Protein AF-0000000085256985 (afdb_homodimer)

Organism: Cherax quadricarinatus (NCBI:txid27406)

Secondary structure (DSSP, 8-state):
------------------PPEEE-EETTT-GGGSSS--TT-HHHHHHHEEE-PPPTT-S--EEEEEEEE-TTS-EEEEEEEESSPPSS-SEEEEE-SS-EEEEEEE-STTGGG-TT--------------------/--------------------EEE-EETTT-GGGSSS--TT-HHHHHHHEEE-PPPTT-S--EEEEEEEE-TTS-EEEEEEEESSPPSS-SEEEEE-SS-EEEEEEE-STTGGG-TT--------------------

InterPro domains:
  IPR031424 UPAR/Ly6 domain-containing protein Quiver-like [PF17064] (20-112)
  IPR045860 Snake toxin-like superfamily [SSF57302] (17-114)
  IPR050975 Sleep homeostasis regulator [PTHR33562] (6-127)

Solvent-accessible surface area (backbone atoms only — not comparable to full-atom values): 16379 Å² total; per-residue (Å²): 132,84,77,77,76,76,77,74,73,73,73,72,72,70,67,75,78,74,53,56,34,19,39,46,48,36,22,85,80,26,53,62,50,22,89,86,44,53,67,82,8,58,59,51,42,70,65,25,53,38,69,41,77,71,53,93,89,42,92,56,66,33,19,24,29,35,41,34,41,41,77,87,66,52,71,41,26,37,28,26,70,36,65,76,79,66,80,98,43,54,51,48,76,49,77,58,97,67,34,38,30,42,38,37,54,43,82,51,70,45,52,46,35,56,84,68,79,58,73,75,73,68,75,78,73,74,75,74,69,76,80,70,73,72,85,115,135,85,78,75,75,75,78,74,72,75,74,73,70,71,66,74,76,74,54,57,34,18,38,47,46,37,23,86,81,27,54,62,50,22,87,85,44,52,69,83,8,59,58,51,42,69,66,24,53,38,66,42,78,72,52,93,91,44,92,55,69,33,19,25,28,35,42,35,41,41,76,90,66,53,71,40,25,36,28,27,69,36,65,76,79,66,78,99,43,53,53,50,75,50,76,56,97,64,35,39,32,42,37,36,54,43,82,52,70,46,51,48,36,57,84,69,79,59,73,74,73,69,75,76,72,71,73,74,70,76,78,72,73,72,84,116

Sequence (272 aa):
MKLFATCFTLLALSGIAYGIQCFVCNSKIDSACADEFQDDSPALIEAFLQECELPNNETQAFCRKAKMHLPDGEVRVMRDCGFKRREIYDCYQKRSEDYFVDVCQCDADRCNGSPSLTFSLAPVLALSLPLFARFLMKLFATCFTLLALSGIAYGIQCFVCNSKIDSACADEFQDDSPALIEAFLQECELPNNETQAFCRKAKMHLPDGEVRVMRDCGFKRREIYDCYQKRSEDYFVDVCQCDADRCNGSPSLTFSLAPVLALSLPLFARFL

Structure (mmCIF, N/CA/C/O backbone):
data_AF-0000000085256985-model_v1
#
loop_
_entity.id
_entity.type
_entity.pdbx_description
1 polymer 'Protein sleepless'
#
loop_
_atom_site.group_PDB
_atom_site.id
_atom_site.type_symbol
_atom_site.label_atom_id
_atom_site.label_alt_id
_atom_site.label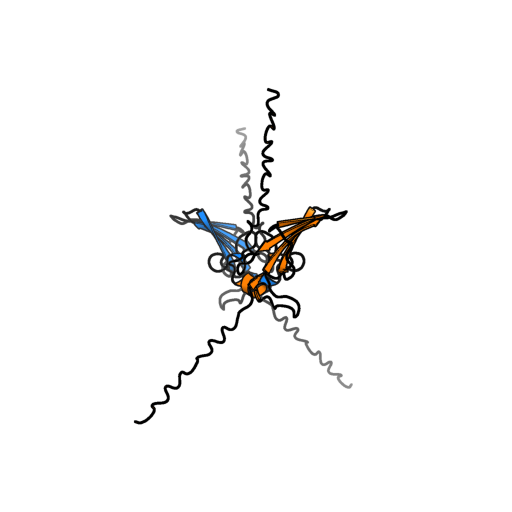_comp_id
_atom_site.label_asym_id
_atom_site.label_entity_id
_atom_site.label_seq_id
_atom_site.pdbx_PDB_ins_code
_atom_site.Cartn_x
_atom_site.Cartn_y
_atom_site.Cartn_z
_atom_site.occupancy
_atom_site.B_iso_or_equiv
_atom_site.auth_seq_id
_atom_site.auth_comp_id
_atom_site.auth_asym_id
_atom_site.auth_atom_id
_atom_site.pdbx_PDB_model_num
ATOM 1 N N . MET A 1 1 ? 60.125 -34 -16.484 1 39.72 1 MET A N 1
ATOM 2 C CA . MET A 1 1 ? 58.781 -33.656 -16.875 1 39.72 1 MET A CA 1
ATOM 3 C C . MET A 1 1 ? 57.906 -33.344 -15.656 1 39.72 1 MET A C 1
ATOM 5 O O . MET A 1 1 ? 57.594 -34.219 -14.875 1 39.72 1 MET A O 1
ATOM 9 N N . LYS A 1 2 ? 58.219 -32.125 -14.938 1 52.22 2 LYS A N 1
ATOM 10 C CA . LYS A 1 2 ? 57.469 -31.562 -13.805 1 52.22 2 LYS A CA 1
ATOM 11 C C . LYS A 1 2 ? 56 -31.453 -14.125 1 52.22 2 LYS A C 1
ATOM 13 O O . LYS A 1 2 ? 55.625 -30.828 -15.125 1 52.22 2 LYS A O 1
ATOM 18 N N . LEU A 1 3 ? 55.188 -32.469 -13.82 1 47.78 3 LEU A N 1
ATOM 19 C CA . LEU A 1 3 ? 53.75 -32.5 -13.844 1 47.78 3 LEU A CA 1
ATOM 20 C C . LEU A 1 3 ? 53.156 -31.266 -13.148 1 47.78 3 LEU A C 1
ATOM 22 O O . LEU A 1 3 ? 53.406 -31.062 -11.961 1 47.78 3 LEU A O 1
ATOM 26 N N . PHE A 1 4 ? 53.156 -30.156 -13.859 1 51.5 4 PHE A N 1
ATOM 27 C CA . PHE A 1 4 ? 52.344 -29.031 -13.422 1 51.5 4 PHE A CA 1
ATOM 28 C C . PHE A 1 4 ? 50.906 -29.469 -13.148 1 51.5 4 PHE A C 1
ATOM 30 O O . PHE A 1 4 ? 50.188 -29.859 -14.07 1 51.5 4 PHE A O 1
ATOM 37 N N . ALA A 1 5 ? 50.594 -30.062 -11.977 1 50.19 5 ALA A N 1
ATOM 38 C CA . ALA A 1 5 ? 49.25 -30.297 -11.484 1 50.19 5 ALA A CA 1
ATOM 39 C C . ALA A 1 5 ? 48.375 -29.062 -11.625 1 50.19 5 ALA A C 1
ATOM 41 O O . ALA A 1 5 ? 48.656 -28.016 -11.016 1 50.19 5 ALA A O 1
ATOM 42 N N . THR A 1 6 ? 47.844 -28.719 -12.812 1 50.84 6 THR A N 1
ATOM 43 C CA . THR A 1 6 ? 46.781 -27.734 -12.977 1 50.84 6 THR A CA 1
ATOM 44 C C . THR A 1 6 ? 45.688 -27.922 -11.914 1 50.84 6 THR A C 1
ATOM 46 O O . THR A 1 6 ? 45.031 -28.969 -11.852 1 50.84 6 THR A O 1
ATOM 49 N N . CYS A 1 7 ? 45.812 -27.359 -10.695 1 48.53 7 CYS A N 1
ATOM 50 C CA . CYS A 1 7 ? 44.719 -27.219 -9.727 1 48.53 7 CYS A CA 1
ATOM 51 C C . CYS A 1 7 ? 43.469 -26.641 -10.383 1 48.53 7 CYS A C 1
ATOM 53 O O . CYS A 1 7 ? 43.438 -25.453 -10.695 1 48.53 7 CYS A O 1
ATOM 55 N N . PHE A 1 8 ? 42.875 -27.422 -11.312 1 45.47 8 PHE A N 1
ATOM 56 C CA . PHE A 1 8 ? 41.531 -26.984 -11.688 1 45.47 8 PHE A CA 1
ATOM 57 C C . PHE A 1 8 ? 40.688 -26.766 -10.453 1 45.47 8 PHE A C 1
ATOM 59 O O . PHE A 1 8 ? 40.281 -27.719 -9.789 1 45.47 8 PHE A O 1
ATOM 66 N N . THR A 1 9 ? 40.969 -25.719 -9.664 1 47.84 9 THR A N 1
ATOM 67 C CA . THR A 1 9 ? 40 -25.312 -8.656 1 47.84 9 THR A CA 1
ATOM 68 C C . THR A 1 9 ? 38.594 -25.297 -9.25 1 47.84 9 THR A C 1
ATOM 70 O O . THR A 1 9 ? 38.312 -24.531 -10.18 1 47.84 9 THR A O 1
ATOM 73 N N . LEU A 1 10 ? 37.906 -26.406 -9.352 1 46.78 10 LEU A N 1
ATOM 74 C CA . LEU A 1 10 ? 36.469 -26.438 -9.57 1 46.78 10 LEU A CA 1
ATOM 75 C C . LEU A 1 10 ? 35.75 -25.406 -8.695 1 46.78 10 LEU A C 1
ATOM 77 O O . LEU A 1 10 ? 35.719 -25.547 -7.473 1 46.78 10 LEU A O 1
ATOM 81 N N . LEU A 1 11 ? 35.906 -24.094 -9.031 1 47.22 11 LEU A N 1
ATOM 82 C CA . LEU A 1 11 ? 34.938 -23.172 -8.438 1 47.22 11 LEU A CA 1
ATOM 83 C C . LEU A 1 11 ? 33.531 -23.734 -8.492 1 47.22 11 LEU A C 1
ATOM 85 O O . LEU A 1 11 ? 32.938 -23.812 -9.562 1 47.22 11 LEU A O 1
ATOM 89 N N . ALA A 1 12 ? 33.25 -24.75 -7.672 1 47.66 12 ALA A N 1
ATOM 90 C CA . ALA A 1 12 ? 31.844 -25.062 -7.43 1 47.66 12 ALA A CA 1
ATOM 91 C C . ALA A 1 12 ? 31 -23.797 -7.289 1 47.66 12 ALA A C 1
ATOM 93 O O . ALA A 1 12 ? 31.109 -23.078 -6.289 1 47.66 12 ALA A O 1
ATOM 94 N N . LEU A 1 13 ? 30.797 -23.031 -8.375 1 47.44 13 LEU A N 1
ATOM 95 C CA . LEU A 1 13 ? 29.703 -22.078 -8.32 1 47.44 13 LEU A CA 1
ATOM 96 C C . LEU A 1 13 ? 28.484 -22.672 -7.621 1 47.44 13 LEU A C 1
ATOM 98 O O . LEU A 1 13 ? 27.766 -23.484 -8.203 1 47.44 13 LEU A O 1
ATOM 102 N N . SER A 1 14 ? 28.641 -23.094 -6.383 1 48 14 SER A N 1
ATOM 103 C CA . SER A 1 14 ? 27.391 -23.375 -5.68 1 48 14 SER A CA 1
ATOM 104 C C . SER A 1 14 ? 26.328 -22.344 -6.043 1 48 14 SER A C 1
ATOM 106 O O . SER A 1 14 ? 26.422 -21.172 -5.684 1 48 14 SER A O 1
ATOM 108 N N . GLY A 1 15 ? 25.922 -22.281 -7.281 1 46.88 15 GLY A N 1
ATOM 109 C CA . GLY A 1 15 ? 24.719 -21.5 -7.543 1 46.88 15 GLY A CA 1
ATOM 110 C C . GLY A 1 15 ? 23.703 -21.594 -6.414 1 46.88 15 GLY A C 1
ATOM 111 O O . GLY A 1 15 ? 23.125 -22.641 -6.168 1 46.88 15 GLY A O 1
ATOM 112 N N . ILE A 1 16 ? 23.922 -21.016 -5.34 1 49.34 16 ILE A N 1
ATOM 113 C CA . ILE A 1 16 ? 22.844 -20.875 -4.371 1 49.34 16 ILE A CA 1
ATOM 114 C C . ILE A 1 16 ? 21.5 -20.75 -5.105 1 49.34 16 ILE A C 1
ATOM 116 O O . ILE A 1 16 ? 21.297 -19.797 -5.855 1 49.34 16 ILE A O 1
ATOM 120 N N . ALA A 1 17 ? 20.969 -21.766 -5.672 1 57.22 17 ALA A N 1
ATOM 121 C CA . ALA A 1 17 ? 19.625 -21.812 -6.258 1 57.22 17 ALA A CA 1
ATOM 122 C C . ALA A 1 17 ? 18.641 -20.984 -5.441 1 57.22 17 ALA A C 1
ATOM 124 O O . 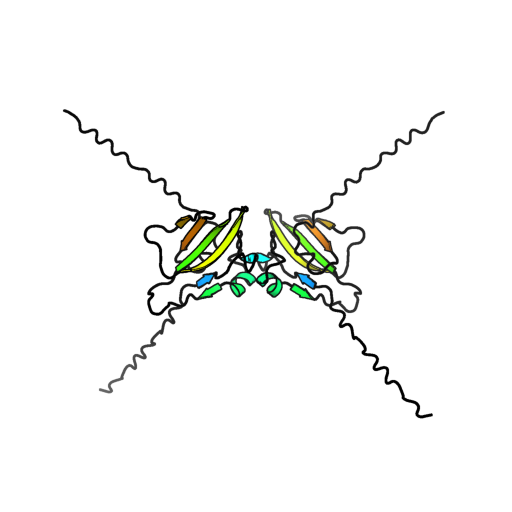ALA A 1 17 ? 18.359 -21.297 -4.285 1 57.22 17 ALA A O 1
ATOM 125 N N . TYR A 1 18 ? 18.594 -19.703 -5.617 1 70.62 18 TYR A N 1
ATOM 126 C CA . TYR A 1 18 ? 17.594 -18.891 -4.934 1 70.62 18 TYR A CA 1
ATOM 127 C C . TYR A 1 18 ? 16.188 -19.234 -5.402 1 70.62 18 TYR A C 1
ATOM 129 O O . TYR A 1 18 ? 15.945 -19.406 -6.602 1 70.62 18 TYR A O 1
ATOM 137 N N . GLY A 1 19 ? 15.305 -19.781 -4.48 1 86.5 19 GLY A N 1
ATOM 138 C CA . GLY A 1 19 ? 13.914 -20.094 -4.77 1 86.5 19 GLY A CA 1
ATOM 139 C C . GLY A 1 19 ? 13.156 -18.906 -5.336 1 86.5 19 GLY A C 1
ATOM 140 O O . GLY A 1 19 ? 13.602 -17.75 -5.211 1 86.5 19 GLY A O 1
ATOM 141 N N . ILE A 1 20 ? 12.18 -19.156 -6.066 1 94.69 20 ILE A N 1
ATOM 142 C CA . ILE A 1 20 ? 11.32 -18.109 -6.609 1 94.69 20 ILE A CA 1
ATOM 143 C C . ILE A 1 20 ? 10.859 -17.188 -5.48 1 94.69 20 ILE A C 1
ATOM 145 O O . ILE A 1 20 ? 10.68 -17.625 -4.344 1 94.69 20 ILE A O 1
ATOM 149 N N . GLN A 1 21 ? 10.711 -15.914 -5.746 1 97.38 21 GLN A N 1
ATOM 150 C CA . GLN A 1 21 ? 10.195 -14.953 -4.777 1 97.38 21 GLN A CA 1
ATOM 151 C C . GLN A 1 21 ? 8.75 -14.586 -5.086 1 97.38 21 GLN A C 1
ATOM 153 O O . GLN A 1 21 ? 8.422 -14.227 -6.219 1 97.38 21 GLN A O 1
ATOM 158 N N . CYS A 1 22 ? 7.961 -14.695 -4.062 1 97.94 22 CYS A N 1
ATOM 159 C CA . CYS A 1 22 ? 6.555 -14.336 -4.184 1 97.94 22 CYS A CA 1
ATOM 160 C C . CYS A 1 22 ? 6.141 -13.367 -3.08 1 97.94 22 CYS A C 1
ATOM 162 O O . CYS A 1 22 ? 6.734 -13.367 -2 1 97.94 22 CYS A O 1
ATOM 164 N N . PHE A 1 23 ? 5.137 -12.492 -3.42 1 98.56 23 PHE A N 1
ATOM 165 C CA . PHE A 1 23 ? 4.484 -11.781 -2.328 1 98.56 23 PHE A CA 1
ATOM 166 C C . PHE A 1 23 ? 3.641 -12.734 -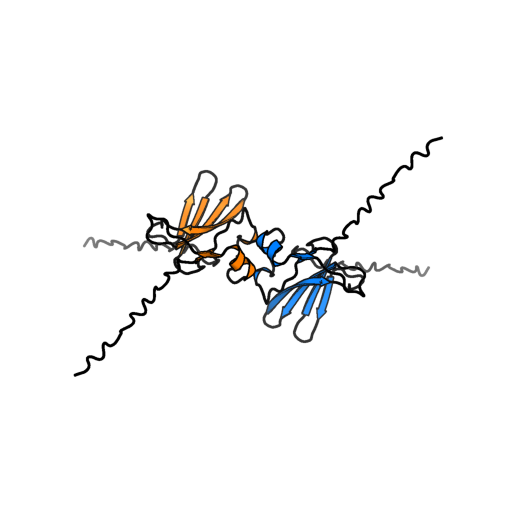1.488 1 98.56 23 PHE A C 1
ATOM 168 O O . PHE A 1 23 ? 2.93 -13.586 -2.029 1 98.56 23 PHE A O 1
ATOM 175 N N . VAL A 1 24 ? 3.834 -12.656 -0.172 1 98.69 24 VAL A N 1
ATOM 176 C CA . VAL A 1 24 ? 3.055 -13.469 0.76 1 98.69 24 VAL A CA 1
ATOM 177 C C . VAL A 1 24 ? 2.32 -12.562 1.744 1 98.69 24 VAL A C 1
ATOM 179 O O . VAL A 1 24 ? 2.939 -11.969 2.631 1 98.69 24 VAL A O 1
ATOM 182 N N . CYS A 1 25 ? 0.904 -12.484 1.572 1 98.62 25 CYS A N 1
ATOM 183 C CA . CYS A 1 25 ? 0.079 -11.609 2.398 1 98.62 25 CYS A CA 1
ATOM 184 C C . CYS A 1 25 ? -1.397 -11.953 2.252 1 98.62 25 CYS A C 1
ATOM 186 O O . CYS A 1 25 ? -1.759 -12.844 1.478 1 98.62 25 CYS A O 1
ATOM 188 N N . ASN A 1 26 ? -2.197 -11.367 3.1 1 98.62 26 ASN A N 1
ATOM 189 C CA . ASN A 1 26 ? -3.65 -11.492 3.15 1 98.62 26 ASN A CA 1
ATOM 190 C C . ASN A 1 26 ? -4.316 -10.156 3.479 1 98.62 26 ASN A C 1
ATOM 192 O O . ASN A 1 26 ? -3.998 -9.531 4.496 1 98.62 26 ASN A O 1
ATOM 196 N N . SER A 1 27 ? -5.25 -9.812 2.58 1 98.25 27 SER A N 1
ATOM 197 C CA . SER A 1 27 ? -5.84 -8.484 2.732 1 98.25 27 SER A CA 1
ATOM 198 C C . SER A 1 27 ? -6.68 -8.391 4 1 98.25 27 SER A C 1
ATOM 200 O O . SER A 1 27 ? -6.973 -7.297 4.48 1 98.25 27 SER A O 1
ATOM 202 N N . LYS A 1 28 ? -7.109 -9.508 4.551 1 97.75 28 LYS A N 1
ATOM 203 C CA . LYS A 1 28 ? -7.824 -9.5 5.824 1 97.75 28 LYS A CA 1
ATOM 204 C C . LYS A 1 28 ? -6.898 -9.102 6.969 1 97.75 28 LYS A C 1
ATOM 206 O O . LYS A 1 28 ? -7.336 -8.5 7.949 1 97.75 28 LYS A O 1
ATOM 211 N N . ILE A 1 29 ? -5.633 -9.406 6.848 1 98.31 29 ILE A N 1
ATOM 212 C CA . ILE A 1 29 ? -4.625 -9.148 7.875 1 98.31 29 ILE A CA 1
ATOM 213 C C . ILE A 1 29 ? -3.996 -7.777 7.648 1 98.31 29 ILE A C 1
ATOM 215 O O . ILE A 1 29 ? -3.768 -7.027 8.602 1 98.31 29 ILE A O 1
ATOM 219 N N . ASP A 1 30 ? -3.75 -7.445 6.422 1 98.69 30 ASP A N 1
ATOM 220 C CA . ASP A 1 30 ? -3.148 -6.176 6.023 1 98.69 30 ASP A CA 1
ATOM 221 C C . ASP A 1 30 ? -3.818 -5.621 4.77 1 98.69 30 ASP A C 1
ATOM 223 O O . ASP A 1 30 ? -3.691 -6.195 3.686 1 98.69 30 ASP A O 1
ATOM 227 N N . SER A 1 31 ? -4.414 -4.473 4.895 1 97.44 31 SER A N 1
ATOM 228 C CA . SER A 1 31 ? -5.219 -3.9 3.818 1 97.44 31 SER A CA 1
ATOM 229 C C . SER A 1 31 ? -4.355 -3.547 2.611 1 97.44 31 SER A C 1
ATOM 231 O O . SER A 1 31 ? -4.852 -3.484 1.484 1 97.44 31 SER A O 1
ATOM 233 N N . ALA A 1 32 ? -3 -3.4 2.795 1 97.56 32 ALA A N 1
ATOM 234 C CA . ALA A 1 32 ? -2.117 -3.047 1.686 1 97.56 32 ALA A CA 1
ATOM 235 C C . ALA A 1 32 ? -1.941 -4.223 0.729 1 97.56 32 ALA A C 1
ATOM 237 O O . ALA A 1 32 ? -1.432 -4.059 -0.382 1 97.56 32 ALA A O 1
ATOM 238 N N . CYS A 1 33 ? -2.449 -5.387 1.144 1 97.81 33 CYS A N 1
ATOM 239 C CA . CYS A 1 33 ? -2.355 -6.57 0.296 1 97.81 33 CYS A CA 1
ATOM 240 C C . CYS A 1 33 ? -3.447 -6.566 -0.768 1 97.81 33 CYS A C 1
ATOM 242 O O . CYS A 1 33 ? -3.381 -7.328 -1.734 1 97.81 33 CYS A O 1
ATOM 244 N N . ALA A 1 34 ? -4.473 -5.738 -0.574 1 96.12 34 ALA A N 1
ATOM 245 C CA . ALA A 1 34 ? -5.617 -5.695 -1.477 1 96.12 34 ALA A CA 1
ATOM 246 C C . ALA A 1 34 ? -5.238 -5.082 -2.82 1 96.12 34 ALA A C 1
ATOM 248 O O . ALA A 1 34 ? -4.125 -4.578 -2.986 1 96.12 34 ALA A O 1
ATOM 249 N N . ASP A 1 35 ? -6.246 -5.324 -3.828 1 91.94 35 ASP A N 1
ATOM 250 C CA . ASP A 1 35 ? -6.082 -4.621 -5.098 1 91.94 35 ASP A CA 1
ATOM 251 C C . ASP A 1 35 ? -6.551 -3.174 -4.988 1 91.94 35 ASP A C 1
ATOM 253 O O . ASP A 1 35 ? -7.551 -2.889 -4.32 1 91.94 35 ASP A O 1
ATOM 257 N N . GLU A 1 36 ? -5.832 -2.146 -5.629 1 90 36 GLU A N 1
ATOM 258 C CA . GLU A 1 36 ? -4.617 -2.277 -6.43 1 90 36 GLU A CA 1
ATOM 259 C C . GLU A 1 36 ? -3.395 -2.502 -5.547 1 90 36 GLU A C 1
ATOM 261 O O . GLU A 1 36 ? -3.293 -1.93 -4.461 1 90 36 GLU A O 1
ATOM 266 N N . PHE A 1 37 ? -2.48 -3.322 -5.941 1 95.62 37 PHE A N 1
ATOM 267 C CA . PHE A 1 37 ? -1.264 -3.678 -5.219 1 95.62 37 PHE A CA 1
ATOM 268 C C . PHE A 1 37 ? -0.047 -3.012 -5.852 1 95.62 37 PHE A C 1
ATOM 270 O O . PHE A 1 37 ? 0.167 -3.119 -7.062 1 95.62 37 PHE A O 1
ATOM 277 N N . GLN A 1 38 ? 0.698 -2.316 -5.035 1 94.81 38 GLN A N 1
ATOM 278 C CA . GLN A 1 38 ? 1.903 -1.659 -5.531 1 94.81 38 GLN A CA 1
ATOM 279 C C . GLN A 1 38 ? 3.113 -2.584 -5.43 1 94.81 38 GLN A C 1
ATOM 281 O O . GLN A 1 38 ? 3.883 -2.508 -4.469 1 94.81 38 GLN A O 1
ATOM 286 N N . ASP A 1 39 ? 3.301 -3.344 -6.5 1 95.38 39 ASP A N 1
ATOM 287 C CA . ASP A 1 39 ? 4.309 -4.398 -6.43 1 95.38 39 ASP A CA 1
ATOM 288 C C . ASP A 1 39 ? 5.715 -3.822 -6.555 1 95.38 39 ASP A C 1
ATOM 290 O O . ASP A 1 39 ? 6.703 -4.527 -6.336 1 95.38 39 ASP A O 1
ATOM 294 N N . ASP A 1 40 ? 5.848 -2.543 -6.902 1 95.94 40 ASP A N 1
ATOM 295 C CA . ASP A 1 40 ? 7.152 -1.896 -6.988 1 95.94 40 ASP A CA 1
ATOM 296 C C . ASP A 1 40 ? 7.453 -1.102 -5.719 1 95.94 40 ASP A C 1
ATOM 298 O O . ASP A 1 40 ? 8.484 -0.431 -5.629 1 95.94 40 ASP A O 1
ATOM 302 N N . SER A 1 41 ? 6.594 -1.075 -4.738 1 97.81 41 SER A N 1
ATOM 303 C CA . SER A 1 41 ? 6.75 -0.34 -3.486 1 97.81 41 SER A CA 1
ATOM 304 C C . SER A 1 41 ? 7.844 -0.95 -2.619 1 97.81 41 SER A C 1
ATOM 306 O O . SER A 1 41 ? 7.742 -2.105 -2.205 1 97.81 41 SER A O 1
ATOM 308 N N . PRO A 1 42 ? 8.852 -0.14 -2.219 1 98.25 42 PRO A N 1
ATOM 309 C CA . PRO A 1 42 ? 9.859 -0.656 -1.288 1 98.25 42 PRO A CA 1
ATOM 310 C C . PRO A 1 42 ? 9.25 -1.13 0.032 1 98.25 42 PRO A C 1
ATOM 312 O O . PRO A 1 42 ? 9.664 -2.162 0.567 1 98.25 42 PRO A O 1
ATOM 315 N N . ALA A 1 43 ? 8.266 -0.401 0.519 1 98.44 43 ALA A N 1
ATOM 316 C CA . ALA A 1 43 ? 7.633 -0.776 1.78 1 98.44 43 ALA A CA 1
ATOM 317 C C . ALA A 1 43 ? 6.941 -2.133 1.667 1 98.44 43 ALA A C 1
ATOM 319 O O . ALA A 1 43 ? 7.07 -2.979 2.555 1 98.44 43 ALA A O 1
ATOM 320 N N . LEU A 1 44 ? 6.219 -2.344 0.563 1 98.38 44 LEU A N 1
ATOM 321 C CA . LEU A 1 44 ? 5.477 -3.59 0.403 1 98.38 44 LEU A CA 1
ATOM 322 C C . LEU A 1 44 ? 6.418 -4.742 0.069 1 98.38 44 LEU A C 1
ATOM 324 O O . LEU A 1 44 ? 6.184 -5.883 0.482 1 98.38 44 LEU A O 1
ATOM 328 N N . ILE A 1 45 ? 7.48 -4.477 -0.688 1 98.5 45 ILE A N 1
ATOM 329 C CA . ILE A 1 45 ? 8.5 -5.484 -0.947 1 98.5 45 ILE A CA 1
ATOM 330 C C . ILE A 1 45 ? 9.117 -5.941 0.372 1 98.5 45 ILE A C 1
ATOM 332 O O . ILE A 1 45 ? 9.266 -7.145 0.614 1 98.5 45 ILE A O 1
ATOM 336 N N . GLU A 1 46 ? 9.453 -5 1.171 1 98.38 46 GLU A N 1
ATOM 337 C CA . GLU A 1 46 ? 10.039 -5.332 2.467 1 98.38 46 GLU A CA 1
ATOM 338 C C . GLU A 1 46 ? 9.055 -6.125 3.328 1 98.38 46 GLU A C 1
ATOM 340 O O . GLU A 1 46 ? 9.445 -7.066 4.02 1 98.38 46 GLU A O 1
ATOM 345 N N . ALA A 1 47 ? 7.852 -5.812 3.258 1 98.62 47 ALA A N 1
ATOM 346 C CA . ALA A 1 47 ? 6.855 -6.406 4.145 1 98.62 47 ALA A CA 1
ATOM 347 C C . ALA A 1 47 ? 6.434 -7.789 3.645 1 98.62 47 ALA A C 1
ATOM 349 O O . ALA A 1 47 ? 6.195 -8.695 4.445 1 98.62 47 ALA A O 1
ATOM 350 N N . PHE A 1 48 ? 6.324 -7.957 2.318 1 98.69 48 PHE A N 1
ATOM 351 C CA . PHE A 1 48 ? 5.527 -9.086 1.853 1 98.69 48 PHE A CA 1
ATOM 352 C C . PHE A 1 48 ? 6.367 -10.016 0.978 1 98.69 48 PHE A C 1
ATOM 354 O O . PHE A 1 48 ? 5.973 -11.148 0.719 1 98.69 48 PHE A O 1
ATOM 361 N N . LEU A 1 49 ? 7.508 -9.547 0.437 1 98.56 49 LEU A N 1
ATOM 362 C CA . LEU A 1 49 ? 8.266 -10.398 -0.472 1 98.56 49 LEU A CA 1
ATOM 363 C C . LEU A 1 49 ? 9.008 -11.492 0.295 1 98.56 49 LEU A C 1
ATOM 365 O O . LEU A 1 49 ? 9.672 -11.211 1.295 1 98.56 49 LEU A O 1
ATOM 369 N N . GLN A 1 50 ? 8.844 -12.727 -0.163 1 98 50 GLN A N 1
ATOM 370 C CA . GLN A 1 50 ? 9.492 -13.867 0.48 1 98 50 GLN A CA 1
ATOM 371 C C . GLN A 1 50 ? 10.047 -14.844 -0.555 1 98 50 GLN A C 1
ATOM 373 O O . GLN A 1 50 ? 9.461 -15.008 -1.627 1 98 50 GLN A O 1
ATOM 378 N N . GLU A 1 51 ? 11.07 -15.406 -0.197 1 96.75 51 GLU A N 1
ATOM 379 C CA . GLU A 1 51 ? 11.539 -16.562 -0.957 1 96.75 51 GLU A CA 1
ATOM 380 C C . GLU A 1 51 ? 10.711 -17.812 -0.63 1 96.75 51 GLU A C 1
ATOM 382 O O . GLU A 1 51 ? 10.453 -18.094 0.54 1 96.75 51 GLU A O 1
ATOM 387 N N . CYS A 1 52 ? 10.344 -18.469 -1.674 1 96.06 52 CYS A N 1
ATOM 388 C CA . CYS A 1 52 ? 9.555 -19.672 -1.467 1 96.06 52 CYS A CA 1
ATOM 389 C C . CYS A 1 52 ? 10.453 -20.875 -1.193 1 96.06 52 CYS A C 1
ATOM 391 O O . CYS A 1 52 ? 11.18 -21.328 -2.082 1 96.06 52 CYS A O 1
ATOM 393 N N . GLU A 1 53 ? 10.352 -21.359 -0.007 1 91.94 53 GLU A N 1
ATOM 394 C CA . GLU A 1 53 ? 11.109 -22.562 0.366 1 91.94 53 GLU A CA 1
ATOM 395 C C . GLU A 1 53 ? 10.367 -23.828 -0.022 1 91.94 53 GLU A C 1
ATOM 397 O O . GLU A 1 53 ? 9.211 -24.031 0.364 1 91.94 53 GLU A O 1
ATOM 402 N N . LEU A 1 54 ? 11.125 -24.656 -0.774 1 88.25 54 LEU A N 1
ATOM 403 C CA . LEU A 1 54 ? 10.5 -25.891 -1.247 1 88.25 54 LEU A CA 1
ATOM 404 C C . LEU A 1 54 ? 10.336 -26.891 -0.107 1 88.25 54 LEU A C 1
ATOM 406 O O . LEU A 1 54 ? 11.305 -27.219 0.575 1 88.25 54 LEU A O 1
ATOM 410 N N . PRO A 1 55 ? 9.094 -27.297 0.102 1 86.75 55 PRO A N 1
ATOM 411 C CA . PRO A 1 55 ? 8.93 -28.422 1.022 1 86.75 55 PRO A CA 1
ATOM 412 C C . PRO A 1 55 ? 9.57 -29.703 0.5 1 86.75 55 PRO A C 1
ATOM 414 O O . PRO A 1 55 ? 9.797 -29.844 -0.705 1 86.75 55 PRO A O 1
ATOM 417 N N . ASN A 1 56 ? 9.945 -30.656 1.371 1 85.19 56 ASN A N 1
ATOM 418 C CA . ASN A 1 56 ? 10.695 -31.875 1.074 1 85.19 56 ASN A CA 1
ATOM 419 C C . ASN A 1 56 ? 10.055 -32.656 -0.07 1 85.19 56 ASN A C 1
ATOM 421 O O . ASN A 1 56 ? 10.758 -33.281 -0.87 1 85.19 56 ASN A O 1
ATOM 425 N N . ASN A 1 57 ? 8.828 -32.562 -0.24 1 86.62 57 ASN A N 1
ATOM 426 C CA . ASN A 1 57 ? 8.164 -33.438 -1.2 1 86.62 57 ASN A CA 1
ATOM 427 C C . ASN A 1 57 ? 7.781 -32.688 -2.473 1 86.62 57 ASN A C 1
ATOM 429 O O . ASN A 1 57 ? 7.066 -33.219 -3.324 1 86.62 57 ASN A O 1
ATOM 433 N N . GLU A 1 58 ? 8.25 -31.5 -2.535 1 81.56 58 GLU A N 1
ATOM 434 C CA . GLU A 1 58 ? 7.898 -30.719 -3.717 1 81.56 58 GLU A CA 1
ATOM 435 C C . GLU A 1 58 ? 9.141 -30.328 -4.516 1 81.56 58 GLU A C 1
ATOM 437 O O . GLU A 1 58 ? 10.242 -30.25 -3.965 1 81.56 58 GLU A O 1
ATOM 442 N N . THR A 1 59 ? 8.93 -30.203 -5.875 1 81.44 59 THR A N 1
ATOM 443 C CA . THR A 1 59 ? 10.086 -30 -6.746 1 81.44 59 THR A CA 1
ATOM 444 C C . THR A 1 59 ? 10.133 -28.562 -7.266 1 81.44 59 THR A C 1
ATOM 446 O O . THR A 1 59 ? 11.18 -28.109 -7.738 1 81.44 59 THR A O 1
ATOM 449 N N . GLN A 1 60 ? 8.977 -27.938 -7.23 1 89.81 60 GLN A N 1
ATOM 450 C CA . GLN A 1 60 ? 8.977 -26.594 -7.773 1 89.81 60 GLN A CA 1
ATOM 451 C C . GLN A 1 60 ? 7.988 -25.703 -7.031 1 89.81 60 GLN A C 1
ATOM 453 O O . GLN A 1 60 ? 6.91 -26.141 -6.641 1 89.81 60 GLN A O 1
ATOM 458 N N . ALA A 1 61 ? 8.461 -24.469 -6.816 1 95.19 61 ALA A N 1
ATOM 459 C CA . ALA A 1 61 ? 7.57 -23.453 -6.254 1 95.19 61 ALA A CA 1
ATOM 460 C C . ALA A 1 61 ? 7.105 -22.484 -7.332 1 95.19 61 ALA A C 1
ATOM 462 O O . ALA A 1 61 ? 7.746 -22.344 -8.375 1 95.19 61 ALA A O 1
ATOM 463 N N . PHE A 1 62 ? 5.961 -21.938 -7.152 1 95 62 PHE A N 1
ATOM 464 C CA . PHE A 1 62 ? 5.398 -20.891 -7.996 1 95 62 PHE A CA 1
ATOM 465 C C . PHE A 1 62 ? 4.609 -19.875 -7.16 1 95 62 PHE A C 1
ATOM 467 O O . PHE A 1 62 ? 4.438 -20.078 -5.953 1 95 62 PHE A O 1
ATOM 474 N N . CYS A 1 63 ? 4.227 -18.766 -7.746 1 97 63 CYS A N 1
ATOM 475 C CA . CYS A 1 63 ? 3.453 -17.766 -7.012 1 97 63 CYS A CA 1
ATOM 476 C C . CYS A 1 63 ? 1.963 -17.922 -7.297 1 97 63 CYS A C 1
ATOM 478 O O . CYS A 1 63 ? 1.572 -18.297 -8.398 1 97 63 CYS A O 1
ATOM 480 N N . ARG A 1 64 ? 1.198 -17.609 -6.309 1 96.31 64 ARG A N 1
ATOM 481 C CA . ARG A 1 64 ? -0.253 -17.688 -6.449 1 96.31 64 ARG A CA 1
ATOM 482 C C . ARG A 1 64 ? -0.913 -16.406 -5.934 1 96.31 64 ARG A C 1
ATOM 484 O O . ARG A 1 64 ? -0.479 -15.844 -4.926 1 96.31 64 ARG A O 1
ATOM 491 N N . LYS A 1 65 ? -1.92 -15.953 -6.613 1 97.69 65 LYS A N 1
ATOM 492 C CA . LYS A 1 65 ? -2.848 -14.922 -6.156 1 97.69 65 LYS A CA 1
ATOM 493 C C . LYS A 1 65 ? -4.281 -15.445 -6.133 1 97.69 65 LYS A C 1
ATOM 495 O O . LYS A 1 65 ? -4.738 -16.062 -7.098 1 97.69 65 LYS A O 1
ATOM 500 N N . ALA A 1 66 ? -4.922 -15.219 -5.047 1 97.19 66 ALA A N 1
ATOM 501 C CA . ALA A 1 66 ? -6.316 -15.633 -4.93 1 97.19 66 ALA A CA 1
ATOM 502 C C . ALA A 1 66 ? -7.207 -14.461 -4.527 1 97.19 66 ALA A C 1
ATOM 504 O O . ALA A 1 66 ? -6.828 -13.656 -3.678 1 97.19 66 ALA A O 1
ATOM 505 N N . LYS A 1 67 ? -8.336 -14.336 -5.148 1 97.69 67 LYS A N 1
ATOM 506 C CA . LYS A 1 67 ? -9.391 -13.391 -4.781 1 97.69 67 LYS A CA 1
ATOM 507 C C . LYS A 1 67 ? -10.648 -14.117 -4.316 1 97.69 67 LYS A C 1
ATOM 509 O O . LYS A 1 67 ? -11.289 -14.82 -5.098 1 97.69 67 LYS A O 1
ATOM 514 N N . MET A 1 68 ? -10.922 -13.945 -3.094 1 97.44 68 MET A N 1
ATOM 515 C CA . MET A 1 68 ? -12.086 -14.586 -2.488 1 97.44 68 MET A CA 1
ATOM 516 C C . MET A 1 68 ? -13.266 -13.609 -2.42 1 97.44 68 MET A C 1
ATOM 518 O O . MET A 1 68 ? -13.164 -12.555 -1.8 1 97.44 68 MET A O 1
ATOM 522 N N . HIS A 1 69 ? -14.398 -14.039 -3.012 1 97.44 69 HIS A N 1
ATOM 523 C CA . HIS A 1 69 ? -15.602 -13.227 -3.045 1 97.44 69 HIS A CA 1
ATOM 524 C C . HIS A 1 69 ? -16.625 -13.711 -2.025 1 97.44 69 HIS A C 1
ATOM 526 O O . HIS A 1 69 ? -17.188 -14.805 -2.172 1 97.44 69 HIS A O 1
ATOM 532 N N . LEU A 1 70 ? -16.891 -12.859 -1.052 1 97.38 70 LEU A N 1
ATOM 533 C CA . LEU A 1 70 ? -17.781 -13.234 0.046 1 97.38 70 LEU A CA 1
ATOM 534 C C . LEU A 1 70 ? -19.203 -12.75 -0.208 1 97.38 70 LEU A C 1
ATOM 536 O O . LEU A 1 70 ? -19.422 -11.852 -1.024 1 97.38 70 LEU A O 1
ATOM 540 N N . PRO A 1 71 ? -20.141 -13.336 0.483 1 96.12 71 PRO A N 1
ATOM 541 C CA . PRO A 1 71 ? -21.547 -13.008 0.237 1 96.12 71 PRO A CA 1
ATOM 542 C C . PRO A 1 71 ? -21.875 -11.555 0.559 1 96.12 71 PRO A C 1
ATOM 544 O O . PRO A 1 71 ? -22.781 -10.969 -0.058 1 96.12 71 PRO A O 1
ATOM 547 N N . ASP A 1 72 ? -21.266 -10.945 1.435 1 96.19 72 ASP A N 1
ATOM 548 C CA . ASP A 1 72 ? -21.562 -9.578 1.84 1 96.19 72 ASP A CA 1
ATOM 549 C C . ASP A 1 72 ? -20.906 -8.562 0.908 1 96.19 72 ASP A C 1
ATOM 551 O O . ASP A 1 72 ? -20.984 -7.355 1.141 1 96.19 72 ASP A O 1
ATOM 555 N N . GLY A 1 73 ? -20.234 -9.109 -0.061 1 96.69 73 GLY A N 1
ATOM 556 C CA . GLY A 1 73 ? -19.625 -8.227 -1.044 1 96.69 73 GLY A CA 1
ATOM 557 C C . GLY A 1 73 ? -18.141 -8.008 -0.807 1 96.69 73 GLY A C 1
ATOM 558 O O . GLY A 1 73 ? -17.453 -7.422 -1.646 1 96.69 73 GLY A O 1
ATOM 559 N N . GLU A 1 74 ? -17.656 -8.445 0.33 1 96.56 74 GLU A N 1
ATOM 560 C CA . GLU A 1 74 ? -16.234 -8.312 0.611 1 96.56 74 GLU A CA 1
ATOM 561 C C . GLU A 1 74 ? -15.406 -9.195 -0.318 1 96.56 74 GLU A C 1
ATOM 563 O O . GLU A 1 74 ? -15.773 -10.336 -0.588 1 96.56 74 GLU A O 1
ATOM 568 N N . VAL A 1 75 ? -14.32 -8.547 -0.808 1 97.38 75 VAL A N 1
ATOM 569 C CA . VAL A 1 75 ? -13.352 -9.312 -1.577 1 97.38 75 VAL A CA 1
ATOM 570 C C . VAL A 1 75 ? -12.031 -9.391 -0.81 1 97.38 75 VAL A C 1
ATOM 572 O O . VAL A 1 75 ? -11.438 -8.359 -0.483 1 97.38 75 VAL A O 1
ATOM 575 N N . ARG A 1 76 ? -11.586 -10.57 -0.488 1 97.88 76 ARG A N 1
ATOM 576 C CA . ARG A 1 76 ? -10.305 -10.797 0.162 1 97.88 76 ARG A CA 1
ATOM 577 C C . ARG A 1 76 ? -9.25 -11.242 -0.847 1 97.88 76 ARG A C 1
ATOM 579 O O . ARG A 1 76 ? -9.523 -12.086 -1.704 1 97.88 76 ARG A O 1
ATOM 586 N N . VAL A 1 77 ? -8.109 -10.609 -0.746 1 98.06 77 VAL A N 1
ATOM 587 C CA . VAL A 1 77 ? -7.023 -10.969 -1.653 1 98.06 77 VAL A CA 1
ATOM 588 C C . VAL A 1 77 ? -5.906 -11.656 -0.875 1 98.06 77 VAL A C 1
ATOM 590 O O . VAL A 1 77 ? -5.484 -11.172 0.178 1 98.06 77 VAL A O 1
ATOM 593 N N . MET A 1 78 ? -5.457 -12.773 -1.402 1 98.38 78 MET A N 1
ATOM 594 C CA . MET A 1 78 ? -4.336 -13.516 -0.832 1 98.38 78 MET A CA 1
ATOM 595 C C . MET A 1 78 ? -3.234 -13.711 -1.865 1 98.38 78 MET A C 1
ATOM 597 O O . MET A 1 78 ? -3.514 -14.008 -3.027 1 98.38 78 MET A O 1
ATOM 601 N N . ARG A 1 79 ? -2.068 -13.555 -1.421 1 98 79 ARG A N 1
ATOM 602 C CA . ARG A 1 79 ? -0.872 -13.836 -2.205 1 98 79 ARG A CA 1
ATOM 603 C C . ARG A 1 79 ? 0.049 -14.805 -1.468 1 98 79 ARG A C 1
ATOM 605 O O . ARG A 1 79 ? 0.264 -14.664 -0.261 1 98 79 ARG A O 1
ATOM 612 N N . ASP A 1 80 ? 0.522 -15.82 -2.252 1 97.94 80 ASP A N 1
ATOM 613 C CA . ASP A 1 80 ? 1.247 -16.859 -1.531 1 97.94 80 ASP A CA 1
ATOM 614 C C . ASP A 1 80 ? 2.16 -17.641 -2.471 1 97.94 80 ASP A C 1
ATOM 616 O O . ASP A 1 80 ? 2.072 -17.5 -3.693 1 97.94 80 ASP A O 1
ATOM 620 N N . CYS A 1 81 ? 3.023 -18.375 -1.815 1 97.31 81 CYS A N 1
ATOM 621 C CA . CYS A 1 81 ? 3.746 -19.422 -2.533 1 97.31 81 CYS A CA 1
ATOM 622 C C . CYS A 1 81 ? 2.844 -20.625 -2.814 1 97.31 81 CYS A C 1
ATOM 624 O O . CYS A 1 81 ? 2.041 -21.016 -1.964 1 97.31 81 CYS A O 1
ATOM 626 N N . GLY A 1 82 ? 3.004 -21.172 -4.027 1 95.88 82 GLY A N 1
ATOM 627 C CA . GLY A 1 82 ? 2.348 -22.422 -4.383 1 95.88 82 GLY A CA 1
ATOM 628 C C . GLY A 1 82 ? 3.318 -23.562 -4.609 1 95.88 82 GLY A C 1
ATOM 629 O O . GLY A 1 82 ? 4.453 -23.344 -5.039 1 95.88 82 GLY A O 1
ATOM 630 N N . PHE A 1 83 ? 2.803 -24.797 -4.328 1 94.44 83 PHE A N 1
ATOM 631 C CA . PHE A 1 83 ? 3.689 -25.938 -4.465 1 94.44 83 PHE A CA 1
ATOM 632 C C . PHE A 1 83 ? 2.99 -27.078 -5.191 1 94.44 83 PHE A C 1
ATOM 634 O O . PHE A 1 83 ? 3.631 -28.062 -5.59 1 94.44 83 PHE A O 1
ATOM 641 N N . LYS A 1 84 ? 1.748 -27 -5.273 1 91.69 84 LYS A N 1
ATOM 642 C CA . LYS A 1 84 ? 0.944 -27.938 -6.059 1 91.69 84 LYS A CA 1
ATOM 643 C C . LYS A 1 84 ? 0.114 -27.188 -7.105 1 91.69 84 LYS A C 1
ATOM 645 O O . LYS A 1 84 ? -0.946 -26.641 -6.793 1 91.69 84 LYS A O 1
ATOM 650 N N . ARG A 1 85 ? 0.478 -27.234 -8.25 1 90.62 85 ARG A N 1
ATOM 651 C CA . ARG A 1 85 ? -0.115 -26.438 -9.32 1 90.62 85 ARG A CA 1
ATOM 652 C C . ARG A 1 85 ? -1.324 -27.156 -9.922 1 90.62 85 ARG A C 1
ATOM 654 O O . ARG A 1 85 ? -1.317 -28.375 -10.078 1 90.62 85 ARG A O 1
ATOM 661 N N . ARG A 1 86 ? -2.35 -26.375 -10.164 1 89.56 86 ARG A N 1
ATOM 662 C CA . ARG A 1 86 ? -3.412 -26.891 -11.023 1 89.56 86 ARG A CA 1
ATOM 663 C C . ARG A 1 86 ? -2.949 -26.984 -12.477 1 89.56 86 ARG A C 1
ATOM 665 O O . ARG A 1 86 ? -2.416 -26.016 -13.023 1 89.56 86 ARG A O 1
ATOM 672 N N . GLU A 1 87 ? -3.26 -28.156 -13.016 1 84.88 87 GLU A N 1
ATOM 673 C CA . GLU A 1 87 ? -2.768 -28.422 -14.367 1 84.88 87 GLU A CA 1
ATOM 674 C C . GLU A 1 87 ? -3.643 -27.734 -15.414 1 84.88 87 GLU A C 1
ATOM 676 O O . GLU A 1 87 ? -4.832 -27.5 -15.18 1 84.88 87 GLU A O 1
ATOM 681 N N . ILE A 1 88 ? -3.152 -27.234 -16.531 1 84.38 88 ILE A N 1
ATOM 682 C CA . ILE A 1 88 ? -3.781 -26.797 -17.781 1 84.38 88 ILE A CA 1
ATOM 683 C C . ILE A 1 88 ? -4.223 -25.344 -17.656 1 84.38 88 ILE A C 1
ATOM 685 O O . ILE A 1 88 ? -4.297 -24.641 -18.672 1 84.38 88 ILE A O 1
ATOM 689 N N . TYR A 1 89 ? -4.496 -24.922 -16.344 1 87.69 89 TYR A N 1
ATOM 690 C CA . TYR A 1 89 ? -5.031 -23.578 -16.234 1 87.69 89 TYR A CA 1
ATOM 691 C C . TYR A 1 89 ? -4.078 -22.672 -15.445 1 87.69 89 TYR A C 1
ATOM 693 O O . TYR A 1 89 ? -3.557 -23.078 -14.398 1 87.69 89 TYR A O 1
ATOM 701 N N . ASP A 1 90 ? -3.826 -21.562 -15.977 1 91.62 90 ASP A N 1
ATOM 702 C CA . ASP A 1 90 ? -3.102 -20.562 -15.195 1 91.62 90 ASP A CA 1
ATOM 703 C C . ASP A 1 90 ? -4.008 -19.922 -14.148 1 91.62 90 ASP A C 1
ATOM 705 O O . ASP A 1 90 ? -3.541 -19.516 -13.078 1 91.62 90 ASP A O 1
ATOM 709 N N . CYS A 1 91 ? -5.312 -19.812 -14.578 1 94.44 91 CYS A N 1
ATOM 710 C CA . CYS A 1 91 ? -6.312 -19.297 -13.648 1 94.44 91 CYS A CA 1
ATOM 711 C C . CYS A 1 91 ? -7.535 -20.203 -13.609 1 94.44 91 CYS A C 1
ATOM 713 O O . CYS A 1 91 ? -7.855 -20.875 -14.594 1 94.44 91 CYS A O 1
ATOM 715 N N . TYR A 1 92 ? -8.094 -20.25 -12.445 1 93.88 92 TYR A N 1
ATOM 716 C CA . TYR A 1 92 ? -9.297 -21.047 -12.266 1 93.88 92 TYR A CA 1
ATOM 717 C C . TYR A 1 92 ? -10.148 -20.516 -11.125 1 93.88 92 TYR A C 1
ATOM 719 O O . TYR A 1 92 ? -9.695 -19.656 -10.352 1 93.88 92 TYR A O 1
ATOM 727 N N . GLN A 1 93 ? -11.438 -20.953 -11.102 1 95.31 93 GLN A N 1
ATOM 728 C CA . GLN A 1 93 ? -12.359 -20.547 -10.047 1 95.31 93 GLN A CA 1
ATOM 729 C C . GLN A 1 93 ? -12.789 -21.75 -9.203 1 95.31 93 GLN A C 1
ATOM 731 O O . GLN A 1 93 ? -13.062 -22.812 -9.742 1 95.31 93 GLN A O 1
ATOM 736 N N . LYS A 1 94 ? -12.664 -21.578 -7.949 1 94.94 94 LYS A N 1
ATOM 737 C CA . LYS A 1 94 ? -13.25 -22.516 -7.008 1 94.94 94 LYS A CA 1
ATOM 738 C C . LYS A 1 94 ? -14.508 -21.953 -6.359 1 94.94 94 LYS A C 1
ATOM 740 O O . LYS A 1 94 ? -14.5 -20.812 -5.879 1 94.94 94 LYS A O 1
ATOM 745 N N . ARG A 1 95 ? -15.617 -22.781 -6.363 1 95.75 95 ARG A N 1
ATOM 746 C CA . ARG A 1 95 ? -16.891 -22.281 -5.84 1 95.75 95 ARG A CA 1
ATOM 747 C C . ARG A 1 95 ? -17.359 -23.125 -4.656 1 95.75 95 ARG A C 1
ATOM 749 O O . ARG A 1 95 ? -17.234 -24.344 -4.672 1 95.75 95 ARG A O 1
ATOM 756 N N . SER A 1 96 ? -17.766 -22.469 -3.574 1 95.44 96 SER A N 1
ATOM 757 C CA . SER A 1 96 ? -18.469 -23.062 -2.436 1 95.44 96 SER A CA 1
ATOM 758 C C . SER A 1 96 ? -19.922 -22.594 -2.373 1 95.44 96 SER A C 1
ATOM 760 O O . SER A 1 96 ? -20.391 -21.906 -3.285 1 95.44 96 SER A O 1
ATOM 762 N N . GLU A 1 97 ? -20.625 -23.062 -1.407 1 94.5 97 GLU A N 1
ATOM 763 C CA . GLU A 1 97 ? -22.047 -22.719 -1.293 1 94.5 97 GLU A CA 1
ATOM 764 C C . GLU A 1 97 ? -22.219 -21.203 -1.163 1 94.5 97 GLU A C 1
ATOM 766 O O . GLU A 1 97 ? -23.094 -20.625 -1.822 1 94.5 97 GLU A O 1
ATOM 771 N N . ASP A 1 98 ? -21.375 -20.484 -0.47 1 95.81 98 ASP A N 1
ATOM 772 C CA . ASP A 1 98 ? -21.641 -19.078 -0.118 1 95.81 98 ASP A CA 1
ATOM 773 C C . ASP A 1 98 ? -20.578 -18.156 -0.701 1 95.81 98 ASP A C 1
ATOM 775 O O . ASP A 1 98 ? -20.75 -16.938 -0.7 1 95.81 98 ASP A O 1
ATOM 779 N N . TYR A 1 99 ? -19.484 -18.766 -1.111 1 96.56 99 TYR A N 1
ATOM 780 C CA . TYR A 1 99 ? -18.406 -17.922 -1.642 1 96.56 99 TYR A CA 1
ATOM 781 C C . TYR A 1 99 ? -17.688 -18.625 -2.795 1 96.56 99 TYR A C 1
ATOM 783 O O . TYR A 1 99 ? -17.922 -19.797 -3.051 1 96.56 99 TYR A O 1
ATOM 791 N N . PHE A 1 100 ? -16.984 -17.781 -3.609 1 97.44 100 PHE A N 1
ATOM 792 C CA . PHE A 1 100 ? -16.109 -18.375 -4.613 1 97.44 100 PHE A CA 1
ATOM 793 C C . PHE A 1 100 ? -14.758 -17.688 -4.637 1 97.44 100 PHE A C 1
ATOM 795 O O . PHE A 1 100 ? -14.609 -16.594 -4.09 1 97.44 100 PHE A O 1
ATOM 802 N N . VAL A 1 101 ? -13.758 -18.391 -5.141 1 97.12 101 VAL A N 1
ATOM 803 C CA . VAL A 1 101 ? -12.375 -17.922 -5.141 1 97.12 101 VAL A CA 1
ATOM 804 C C . VAL A 1 101 ? -11.789 -18.031 -6.551 1 97.12 101 VAL A C 1
ATOM 806 O O . VAL A 1 101 ? -11.844 -19.094 -7.164 1 97.12 101 VAL A O 1
ATOM 809 N N . ASP A 1 102 ? -11.328 -16.859 -7.055 1 96.06 102 ASP A N 1
ATOM 810 C CA . ASP A 1 102 ? -10.508 -16.859 -8.258 1 96.06 102 ASP A CA 1
ATOM 811 C C . ASP A 1 102 ? -9.031 -17.047 -7.914 1 96.06 102 ASP A C 1
ATOM 813 O O . ASP A 1 102 ? -8.484 -16.312 -7.086 1 96.06 102 ASP A O 1
ATOM 817 N N . VAL A 1 103 ? -8.438 -18.062 -8.555 1 96.19 103 VAL A N 1
ATOM 818 C CA . VAL A 1 103 ? -7.043 -18.375 -8.266 1 96.19 103 VAL A CA 1
ATOM 819 C C . VAL A 1 103 ? -6.223 -18.297 -9.547 1 96.19 103 VAL A C 1
ATOM 821 O O . VAL A 1 103 ? -6.609 -18.859 -10.578 1 96.19 103 VAL A O 1
ATOM 824 N N . CYS A 1 104 ? -5.098 -17.516 -9.477 1 95.88 104 CYS A N 1
ATOM 825 C CA . CYS A 1 104 ? -4.148 -17.516 -10.586 1 95.88 104 CYS A CA 1
ATOM 826 C C . CYS A 1 104 ? -2.756 -17.906 -10.109 1 95.88 104 CYS A C 1
ATOM 828 O O . CYS A 1 104 ? -2.342 -17.547 -9.008 1 95.88 104 CYS A O 1
ATOM 830 N N . GLN A 1 105 ? -2.078 -18.656 -10.953 1 95.69 105 GLN A N 1
ATOM 831 C CA . GLN A 1 105 ? -0.737 -19.172 -10.688 1 95.69 105 GLN A CA 1
ATOM 832 C C . GLN A 1 105 ? 0.255 -18.672 -11.734 1 95.69 105 GLN A C 1
ATOM 834 O O . GLN A 1 105 ? -0.089 -18.547 -12.914 1 95.69 105 GLN A O 1
ATOM 839 N N . CYS A 1 106 ? 1.493 -18.312 -11.281 1 94.25 106 CYS A N 1
ATOM 840 C CA . CYS A 1 106 ? 2.486 -17.781 -12.203 1 94.25 106 CYS A CA 1
ATOM 841 C C . CYS A 1 106 ? 3.896 -18.156 -11.766 1 94.25 106 CYS A C 1
ATOM 843 O O . CYS A 1 106 ? 4.105 -18.578 -10.633 1 94.25 106 CYS A O 1
ATOM 845 N N . ASP A 1 107 ? 4.926 -17.953 -12.719 1 93.06 107 ASP A N 1
ATOM 846 C CA . ASP A 1 107 ? 6.207 -18.609 -12.484 1 93.06 107 ASP A CA 1
ATOM 847 C C . ASP A 1 107 ? 7.344 -17.594 -12.438 1 93.06 107 ASP A C 1
ATOM 849 O O . ASP A 1 107 ? 8.508 -17.969 -12.25 1 93.06 107 ASP A O 1
ATOM 853 N N . ALA A 1 108 ? 7.105 -16.344 -12.602 1 94.56 108 ALA A N 1
ATOM 854 C CA . ALA A 1 108 ? 8.164 -15.344 -12.523 1 94.56 108 ALA A CA 1
ATOM 855 C C . ALA A 1 108 ? 8.242 -14.719 -11.133 1 94.56 108 ALA A C 1
ATOM 857 O O . ALA A 1 108 ? 7.262 -14.742 -10.383 1 94.56 108 ALA A O 1
ATOM 858 N N . ASP A 1 109 ? 9.414 -14.25 -10.789 1 95.62 109 ASP A N 1
ATOM 859 C CA . ASP A 1 109 ? 9.562 -13.539 -9.523 1 95.62 109 ASP A CA 1
ATOM 860 C C . ASP A 1 109 ? 8.547 -12.406 -9.398 1 95.62 109 ASP A C 1
ATOM 862 O O . ASP A 1 109 ? 8.359 -11.633 -10.336 1 95.62 109 ASP A O 1
ATOM 866 N N . ARG A 1 110 ? 7.758 -12.359 -8.281 1 96.81 110 ARG A N 1
ATOM 867 C CA . ARG A 1 110 ? 6.883 -11.258 -7.891 1 96.81 110 ARG A CA 1
ATOM 868 C C . ARG A 1 110 ? 5.676 -11.164 -8.82 1 96.81 110 ARG A C 1
ATOM 870 O O . ARG A 1 110 ? 4.992 -10.141 -8.852 1 96.81 110 ARG A O 1
ATOM 877 N N . CYS A 1 111 ? 5.48 -12.234 -9.516 1 96.06 111 CYS A N 1
ATOM 878 C CA . CYS A 1 111 ? 4.473 -12.148 -10.562 1 96.06 111 CYS A CA 1
ATOM 879 C C . CYS A 1 111 ? 3.074 -12.039 -9.969 1 96.06 111 CYS A C 1
ATOM 881 O O . CYS A 1 111 ? 2.137 -11.625 -10.648 1 96.06 111 CYS A O 1
ATOM 883 N N . ASN A 1 112 ? 2.912 -12.406 -8.719 1 96.88 112 ASN A N 1
ATOM 884 C CA . ASN A 1 112 ? 1.572 -12.391 -8.141 1 96.88 112 ASN A CA 1
ATOM 885 C C . ASN A 1 112 ? 1.235 -11.016 -7.555 1 96.88 112 ASN A C 1
ATOM 887 O O . ASN A 1 112 ? 0.261 -10.875 -6.816 1 96.88 112 ASN A O 1
ATOM 891 N N . GLY A 1 113 ? 1.998 -9.961 -7.789 1 94.25 113 GLY A N 1
ATOM 892 C CA . GLY A 1 113 ? 1.705 -8.57 -7.48 1 94.25 113 GLY A CA 1
ATOM 893 C C . GLY A 1 113 ? 0.919 -7.871 -8.57 1 94.25 113 GLY A C 1
ATOM 894 O O . GLY A 1 113 ? 0.323 -6.82 -8.336 1 94.25 113 GLY A O 1
ATOM 895 N N . SER A 1 114 ? 0.978 -8.336 -9.867 1 78.44 114 SER A N 1
ATOM 896 C CA . SER A 1 114 ? 0.399 -7.691 -11.039 1 78.44 114 SER A CA 1
ATOM 897 C C . SER A 1 114 ? -1.12 -7.82 -11.047 1 78.44 114 SER A C 1
ATOM 899 O O . SER A 1 114 ? -1.665 -8.828 -10.586 1 78.44 114 SER A O 1
ATOM 901 N N . PRO A 1 115 ? -1.868 -6.605 -11.367 1 63.56 115 PRO A N 1
ATOM 902 C CA . PRO A 1 115 ? -3.328 -6.695 -11.461 1 63.56 115 PRO A CA 1
ATOM 903 C C . PRO A 1 115 ? -3.789 -7.734 -12.477 1 63.56 115 PRO A C 1
ATOM 905 O O . PRO A 1 115 ? -4.871 -8.305 -12.336 1 63.56 115 PRO A O 1
ATOM 908 N N . SER A 1 116 ? -3.07 -7.734 -13.703 1 56.47 116 SER A N 1
ATOM 909 C CA . SER A 1 116 ? -3.555 -8.336 -14.945 1 56.47 116 SER A CA 1
ATOM 910 C C . SER A 1 116 ? -3.701 -9.844 -14.805 1 56.47 116 SER A C 1
ATOM 912 O O . SER A 1 116 ? -3.945 -10.547 -15.789 1 56.47 116 SER A O 1
ATOM 914 N N . LEU A 1 117 ? -3.373 -10.383 -13.789 1 52.53 117 LEU A N 1
ATOM 915 C CA . LEU A 1 117 ? -3.654 -11.805 -13.953 1 52.53 117 LEU A CA 1
ATOM 916 C C . LEU A 1 117 ? -5.105 -12.023 -14.367 1 52.53 117 LEU A C 1
ATOM 918 O O . LEU A 1 117 ? -6.004 -12.039 -13.523 1 52.53 117 LEU A O 1
ATOM 922 N N . THR A 1 118 ? -5.445 -11.172 -15.422 1 48.12 118 THR A N 1
ATOM 923 C CA . THR A 1 118 ? -6.77 -11.305 -16.016 1 48.12 118 THR A CA 1
ATOM 924 C C . THR A 1 118 ? -6.996 -12.727 -16.516 1 48.12 118 THR A C 1
ATOM 926 O O . THR A 1 118 ? -6.059 -13.398 -16.953 1 48.12 118 THR A O 1
ATOM 929 N N . PHE A 1 119 ? -8.031 -13.305 -16.156 1 46.06 119 PHE A N 1
ATOM 930 C CA . PHE A 1 119 ? -8.633 -14.555 -16.594 1 46.06 119 PHE A CA 1
ATOM 931 C C . PHE A 1 119 ? -8.719 -14.609 -18.125 1 46.06 119 PHE A C 1
ATOM 933 O O . PHE A 1 119 ? -9.289 -13.711 -18.734 1 46.06 119 PHE A O 1
ATOM 940 N N . SER A 1 120 ? -7.684 -15.008 -18.734 1 38.34 120 SER A N 1
ATOM 941 C CA . SER A 1 120 ? -7.824 -15.227 -20.172 1 38.34 120 SER A CA 1
ATOM 942 C C . SER A 1 120 ? -9.062 -16.062 -20.484 1 38.34 120 SER A C 1
ATOM 944 O O . SER A 1 120 ? -9.148 -17.234 -20.078 1 38.34 120 SER A O 1
ATOM 946 N N . LEU A 1 121 ? -10.203 -15.508 -20.484 1 38.53 121 LEU A N 1
ATOM 947 C CA . LEU A 1 121 ? -11.297 -16.25 -21.094 1 38.53 121 LEU A CA 1
ATOM 948 C C . LEU A 1 121 ? -10.906 -16.734 -22.484 1 38.53 121 LEU A C 1
ATOM 950 O O . LEU A 1 121 ? -10.789 -15.945 -23.422 1 38.53 121 LEU A O 1
ATOM 954 N N . ALA A 1 122 ? -10.062 -17.656 -22.578 1 36.06 122 ALA A N 1
ATOM 955 C CA . ALA A 1 122 ? -9.844 -18.25 -23.891 1 36.06 122 ALA A CA 1
ATOM 956 C C . ALA A 1 122 ? -11.172 -18.609 -24.562 1 36.06 122 ALA A C 1
ATOM 958 O O . ALA A 1 122 ? -12.016 -19.281 -23.969 1 36.06 122 ALA A O 1
ATOM 959 N N . PRO A 1 123 ? -11.641 -17.734 -25.453 1 39.53 123 PRO A N 1
ATOM 960 C CA . PRO A 1 123 ? -12.805 -18.219 -26.203 1 39.53 123 PRO A CA 1
ATOM 961 C C . PRO A 1 123 ? -12.578 -19.609 -26.797 1 39.53 123 PRO A C 1
ATOM 963 O O . PRO A 1 123 ? -11.578 -19.844 -27.484 1 39.53 123 PRO A O 1
ATOM 966 N N . VAL A 1 124 ? -12.891 -20.656 -26.109 1 38.06 124 VAL A N 1
ATOM 967 C CA . VAL A 1 124 ? -12.914 -21.969 -26.75 1 38.06 124 VAL A CA 1
ATOM 968 C C . VAL A 1 124 ? -13.633 -21.875 -28.094 1 38.06 124 VAL A C 1
ATOM 970 O O . VAL A 1 124 ? -14.836 -21.625 -28.156 1 38.06 124 VAL A O 1
ATOM 973 N N . LEU A 1 125 ? -13.039 -21.188 -29.047 1 38.78 125 LEU A N 1
ATOM 974 C CA . LEU A 1 125 ? -13.578 -21.312 -30.406 1 38.78 125 LEU A CA 1
ATOM 975 C C . LEU A 1 125 ? -13.727 -22.781 -30.781 1 38.78 125 LEU A C 1
ATOM 977 O O . LEU A 1 125 ? -12.727 -23.5 -30.953 1 38.78 125 LEU A O 1
ATOM 981 N N . ALA A 1 126 ? -14.734 -23.438 -30.219 1 40.75 126 ALA A N 1
ATOM 982 C CA . ALA A 1 126 ? -15.156 -24.734 -30.719 1 40.75 126 ALA A CA 1
ATOM 983 C C . ALA A 1 126 ? -15.281 -24.719 -32.25 1 40.75 126 ALA A C 1
ATOM 985 O O . ALA A 1 126 ? -16.078 -23.969 -32.812 1 40.75 126 ALA A O 1
ATOM 986 N N . LEU A 1 127 ? -14.148 -24.891 -32.875 1 39.5 127 LEU A N 1
ATOM 987 C CA . LEU A 1 127 ? -14.109 -25.188 -34.312 1 39.5 127 LEU A CA 1
ATOM 988 C C . LEU A 1 127 ? -15.188 -26.188 -34.688 1 39.5 127 LEU A C 1
ATOM 990 O O . LEU A 1 127 ? -15.156 -27.344 -34.25 1 39.5 127 LEU A O 1
ATOM 994 N N . SER A 1 128 ? -16.453 -25.75 -34.781 1 41.09 128 SER A N 1
ATOM 995 C CA . SER A 1 128 ? -17.5 -26.562 -35.375 1 41.09 128 SER A CA 1
ATOM 996 C C . SER A 1 128 ? -17.078 -27.062 -36.75 1 41.09 128 SER A C 1
ATOM 998 O O . SER A 1 128 ? -16.812 -26.266 -37.656 1 41.09 128 SER A O 1
ATOM 1000 N N . LEU A 1 129 ? -16.125 -27.953 -36.812 1 42.81 129 LEU A N 1
ATOM 1001 C CA . LEU A 1 129 ? -15.836 -28.625 -38.062 1 42.81 129 LEU A CA 1
ATOM 1002 C C . LEU A 1 129 ? -17.125 -29.125 -38.719 1 42.81 129 LEU A C 1
ATOM 1004 O O . LEU A 1 129 ? -17.859 -29.922 -38.125 1 42.81 129 LEU A O 1
ATOM 1008 N N . PRO A 1 130 ? -17.734 -28.312 -39.594 1 46.81 130 PRO A N 1
ATOM 1009 C CA . PRO A 1 130 ? -18.875 -28.812 -40.375 1 46.81 130 PRO A CA 1
ATOM 1010 C C . PRO A 1 130 ? -18.594 -30.141 -41.062 1 46.81 130 PRO A C 1
ATOM 1012 O O . PRO A 1 130 ? -17.578 -30.281 -41.75 1 46.81 130 PRO A O 1
ATOM 1015 N N . LEU A 1 131 ? -18.688 -31.281 -40.312 1 41.31 131 LEU A N 1
ATOM 1016 C CA . LEU A 1 131 ? -18.672 -32.562 -41 1 41.31 131 LEU A CA 1
ATOM 1017 C C . LEU A 1 131 ? -19.609 -32.562 -42.219 1 41.31 131 LEU A C 1
ATOM 1019 O O . LEU A 1 131 ? -20.844 -32.531 -42.062 1 41.31 131 LEU A O 1
ATOM 1023 N N . PHE A 1 132 ? -19.453 -31.578 -43.125 1 41.62 132 PHE A N 1
ATOM 1024 C CA . PHE A 1 132 ? -20.25 -31.719 -44.344 1 41.62 132 PHE A CA 1
ATOM 1025 C C . PHE A 1 132 ? -19.953 -33.062 -45.031 1 41.62 132 PHE A C 1
ATOM 1027 O O . PHE A 1 132 ? -18.891 -33.219 -45.625 1 41.62 132 PHE A O 1
ATOM 1034 N N . ALA A 1 133 ? -20.016 -34.219 -44.344 1 42.53 133 ALA A N 1
ATOM 1035 C CA . ALA A 1 133 ? -20.031 -35.438 -45.094 1 42.53 133 ALA A CA 1
ATOM 1036 C C . ALA A 1 133 ? -21.031 -35.375 -46.25 1 42.53 133 ALA A C 1
ATOM 1038 O O . ALA A 1 133 ? -22.219 -35.156 -46.031 1 42.53 133 ALA A O 1
ATOM 1039 N N . ARG A 1 134 ? -20.531 -34.875 -47.406 1 42.72 134 ARG A N 1
ATOM 1040 C CA . ARG A 1 134 ? -21.125 -34.938 -48.719 1 42.72 134 ARG A CA 1
ATOM 1041 C C . ARG A 1 134 ? -21.734 -36.312 -48.969 1 42.72 134 ARG A C 1
ATOM 1043 O O . ARG A 1 134 ? -21.031 -37.344 -48.969 1 42.72 134 ARG A O 1
ATOM 1050 N N . PHE A 1 135 ? -23.016 -36.438 -48.562 1 39.75 135 PHE A N 1
ATOM 1051 C CA . PHE A 1 135 ? -23.875 -37.469 -49.125 1 39.75 135 PHE A CA 1
ATOM 1052 C C . PHE A 1 135 ? -23.781 -37.5 -50.656 1 39.75 135 PHE A C 1
ATOM 1054 O O . PHE A 1 135 ? -24.781 -37.344 -51.344 1 39.75 135 PHE A O 1
ATOM 1061 N N . LEU A 1 136 ? -22.562 -37.25 -51.188 1 28.59 136 LEU A N 1
ATOM 1062 C CA . LEU A 1 136 ? -22.688 -37.781 -52.562 1 28.59 136 LEU A CA 1
ATOM 1063 C C . LEU A 1 136 ? -22.703 -39.312 -52.562 1 28.59 136 LEU A C 1
ATOM 1065 O O . LEU A 1 136 ? -21.969 -39.938 -51.781 1 28.59 136 LEU A O 1
ATOM 1069 N N . MET B 1 1 ? 2.924 13.469 69.188 1 41.81 1 MET B N 1
ATOM 1070 C CA . MET B 1 1 ? 2.293 13.758 67.875 1 41.81 1 MET B CA 1
ATOM 1071 C C . MET B 1 1 ? 3.258 13.492 66.75 1 41.81 1 MET B C 1
ATOM 1073 O O . MET B 1 1 ? 4.219 14.242 66.562 1 41.81 1 MET B O 1
ATOM 1077 N N 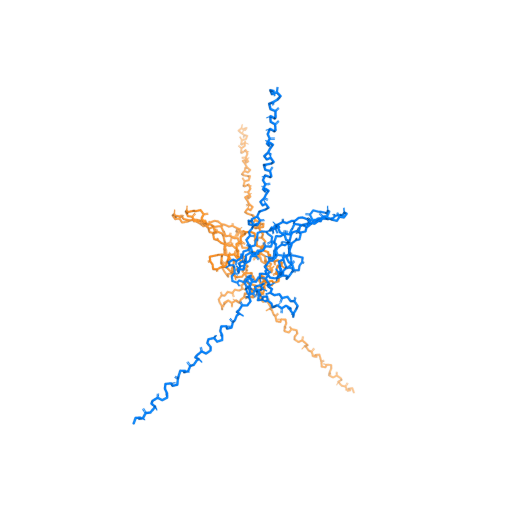. LYS B 1 2 ? 3.613 12.125 66.5 1 52.56 2 LYS B N 1
ATOM 1078 C CA . LYS B 1 2 ? 4.426 11.625 65.375 1 52.56 2 LYS B CA 1
ATOM 1079 C C . LYS B 1 2 ? 3.898 12.133 64.062 1 52.56 2 LYS B C 1
ATOM 1081 O O . LYS B 1 2 ? 2.725 11.953 63.719 1 52.56 2 LYS B O 1
ATOM 1086 N N . LEU B 1 3 ? 4.398 13.273 63.562 1 48.16 3 LEU B N 1
ATOM 1087 C CA . LEU B 1 3 ? 4.211 13.836 62.25 1 48.16 3 LEU B CA 1
ATOM 1088 C C . LEU B 1 3 ? 4.426 12.773 61.156 1 48.16 3 LEU B C 1
ATOM 1090 O O . LEU B 1 3 ? 5.52 12.219 61.031 1 48.16 3 LEU B O 1
ATOM 1094 N N . PHE B 1 4 ? 3.436 11.906 61 1 51.31 4 PHE B N 1
ATOM 1095 C CA . PHE B 1 4 ? 3.416 11.086 59.781 1 51.31 4 PHE B CA 1
ATOM 1096 C C . PHE B 1 4 ? 3.584 11.938 58.531 1 51.31 4 PHE B C 1
ATOM 1098 O O . PHE B 1 4 ? 2.715 12.758 58.219 1 51.31 4 PHE B O 1
ATOM 1105 N N . ALA B 1 5 ? 4.816 12.352 58.156 1 50 5 ALA B N 1
ATOM 1106 C CA . ALA B 1 5 ? 5.148 12.961 56.875 1 50 5 ALA B CA 1
ATOM 1107 C C . ALA B 1 5 ? 4.531 12.172 55.719 1 50 5 ALA B C 1
ATOM 1109 O O . ALA B 1 5 ? 4.836 10.992 55.531 1 50 5 ALA B O 1
ATOM 1110 N N . THR B 1 6 ? 3.248 12.352 55.375 1 50.78 6 THR B N 1
ATOM 1111 C CA . THR B 1 6 ? 2.652 11.883 54.125 1 50.78 6 THR B CA 1
ATOM 1112 C C . THR B 1 6 ? 3.57 12.18 52.938 1 50.78 6 THR B C 1
ATOM 1114 O O . THR B 1 6 ? 3.855 13.344 52.656 1 50.78 6 THR B O 1
ATOM 1117 N N . CYS B 1 7 ? 4.57 11.359 52.594 1 47.22 7 CYS B N 1
ATOM 1118 C CA . CYS B 1 7 ? 5.305 11.391 51.344 1 47.22 7 CYS B CA 1
ATOM 1119 C C . CYS B 1 7 ? 4.348 11.477 50.156 1 47.22 7 CYS B C 1
ATOM 1121 O O . CYS B 1 7 ? 3.666 10.5 49.844 1 47.22 7 CYS B O 1
ATOM 1123 N N . PHE B 1 8 ? 3.629 12.602 50 1 45 8 PHE B N 1
ATOM 1124 C CA . PHE B 1 8 ? 2.969 12.781 48.719 1 45 8 PHE B CA 1
ATOM 1125 C C . PHE B 1 8 ? 3.953 12.57 47.562 1 45 8 PHE B C 1
ATOM 1127 O O . PHE B 1 8 ? 4.836 13.406 47.344 1 45 8 PHE B O 1
ATOM 1134 N N . THR B 1 9 ? 4.395 11.312 47.344 1 46.72 9 THR B N 1
ATOM 1135 C CA . THR B 1 9 ? 5.102 11.047 46.094 1 46.72 9 THR B CA 1
ATOM 1136 C C . THR B 1 9 ? 4.379 11.688 44.906 1 46.72 9 THR B C 1
ATOM 1138 O O . THR B 1 9 ? 3.234 11.336 44.625 1 46.72 9 THR B O 1
ATOM 1141 N N . LEU B 1 10 ? 4.539 12.969 44.688 1 46.22 10 LEU B N 1
ATOM 1142 C CA . LEU B 1 10 ? 4.18 13.555 43.406 1 46.22 10 LEU B CA 1
ATOM 1143 C C . LEU B 1 10 ? 4.613 12.648 42.25 1 46.22 10 LEU B C 1
ATOM 1145 O O . LEU B 1 10 ? 5.812 12.477 42 1 46.22 10 LEU B O 1
ATOM 1149 N N . LEU B 1 11 ? 3.908 11.516 42.031 1 47.06 11 LEU B N 1
ATOM 1150 C CA . LEU B 1 11 ? 4.074 10.867 40.75 1 47.06 11 LEU B CA 1
ATOM 1151 C C . LEU B 1 11 ? 4.055 11.891 39.625 1 47.06 11 LEU B C 1
ATOM 1153 O O . LEU B 1 11 ? 3.006 12.469 39.312 1 47.06 11 LEU B O 1
ATOM 1157 N N . ALA B 1 12 ? 5.109 12.703 39.5 1 47.75 12 ALA B N 1
ATOM 1158 C CA . ALA B 1 12 ? 5.293 13.438 38.25 1 47.75 12 ALA B CA 1
ATOM 1159 C C . ALA B 1 12 ? 4.914 12.578 37.031 1 47.75 12 ALA B C 1
ATOM 1161 O O . ALA B 1 12 ? 5.621 11.625 36.688 1 47.75 12 ALA B O 1
ATOM 1162 N N . LEU B 1 13 ? 3.625 12.305 36.812 1 47.66 13 LEU B N 1
ATOM 1163 C CA . LEU B 1 13 ? 3.24 11.828 35.469 1 47.66 13 LEU B CA 1
ATOM 1164 C C . LEU B 1 13 ? 3.977 12.609 34.375 1 47.66 13 LEU B C 1
ATOM 1166 O O . LEU B 1 13 ? 3.625 13.75 34.094 1 47.66 13 LEU B O 1
ATOM 1170 N N . SER B 1 14 ? 5.285 12.602 34.406 1 48.38 14 SER B N 1
ATOM 1171 C CA . SER B 1 14 ? 5.895 13.109 33.188 1 48.38 14 SER B CA 1
ATOM 1172 C C . SER B 1 14 ? 5.113 12.664 31.953 1 48.38 14 SER B C 1
ATOM 1174 O O . SER B 1 14 ? 5.086 11.484 31.625 1 48.38 14 SER B O 1
ATOM 1176 N N . GLY B 1 15 ? 3.887 13.078 31.828 1 46.97 15 GLY B N 1
ATOM 1177 C CA . GLY B 1 15 ? 3.246 12.883 30.531 1 46.97 15 GLY B CA 1
ATOM 1178 C C . GLY B 1 15 ? 4.207 13.008 29.375 1 46.97 15 GLY B C 1
ATOM 1179 O O . GLY B 1 15 ? 4.711 14.094 29.078 1 46.97 15 GLY B O 1
ATOM 1180 N N . ILE B 1 16 ? 5.074 12.117 29.188 1 49.03 16 ILE B N 1
ATOM 1181 C CA . ILE B 1 16 ? 5.812 12.117 27.922 1 49.03 16 ILE B CA 1
ATOM 1182 C C . ILE B 1 16 ? 4.922 12.656 26.797 1 49.03 16 ILE B C 1
ATOM 1184 O O . ILE B 1 16 ? 3.885 12.062 26.5 1 49.03 16 ILE B O 1
ATOM 1188 N N . ALA B 1 17 ? 4.676 13.914 26.719 1 57.5 17 ALA B N 1
ATOM 1189 C CA . ALA B 1 17 ? 3.98 14.57 25.609 1 57.5 17 ALA B CA 1
ATOM 1190 C C . ALA B 1 17 ? 4.352 13.938 24.281 1 57.5 17 ALA B C 1
ATOM 1192 O O . ALA B 1 17 ? 5.504 14.016 23.844 1 57.5 17 ALA B O 1
ATOM 1193 N N . TYR B 1 18 ? 3.768 12.859 23.891 1 70.38 18 TYR B N 1
ATOM 1194 C CA . TYR B 1 18 ? 4.023 12.289 22.578 1 70.38 18 TYR B CA 1
ATOM 1195 C C . TYR B 1 18 ? 3.527 13.211 21.469 1 70.38 18 TYR B C 1
ATOM 1197 O O . TYR B 1 18 ? 2.428 13.766 21.562 1 70.38 18 TYR B O 1
ATOM 1205 N N . GLY B 1 19 ? 4.457 13.758 20.609 1 86.88 19 GLY B N 1
ATOM 1206 C CA . GLY B 1 19 ? 4.109 14.578 19.453 1 86.88 19 GLY B CA 1
ATOM 1207 C C . GLY B 1 19 ? 3.098 13.922 18.531 1 86.88 19 GLY B C 1
ATOM 1208 O O . GLY B 1 19 ? 2.887 12.711 18.609 1 86.88 19 GLY B O 1
ATOM 1209 N N . ILE B 1 20 ? 2.381 14.688 17.875 1 94.81 20 ILE B N 1
ATOM 1210 C CA . ILE B 1 20 ? 1.421 14.18 16.891 1 94.81 20 ILE B CA 1
ATOM 1211 C C . ILE B 1 20 ? 2.113 13.203 15.953 1 94.81 20 ILE B C 1
ATOM 1213 O O . ILE B 1 20 ? 3.301 13.344 15.656 1 94.81 20 ILE B O 1
ATOM 1217 N N . GLN B 1 21 ? 1.429 12.188 15.516 1 97.38 21 GLN B N 1
ATOM 1218 C CA . GLN B 1 21 ? 1.948 11.227 14.547 1 97.38 21 GLN B CA 1
ATOM 1219 C C . GLN B 1 21 ? 1.354 11.461 13.164 1 97.38 21 GLN B C 1
ATOM 1221 O O . GLN B 1 21 ? 0.135 11.57 13.016 1 97.38 21 GLN B O 1
ATOM 1226 N N . CYS B 1 22 ? 2.248 11.547 12.227 1 98 22 CYS B N 1
ATOM 1227 C CA . CYS B 1 22 ? 1.835 11.727 10.844 1 98 22 CYS B CA 1
ATOM 1228 C C . CYS B 1 22 ? 2.488 10.695 9.938 1 98 22 CYS B C 1
ATOM 1230 O O . CYS B 1 22 ? 3.57 10.188 10.242 1 98 22 CYS B O 1
ATOM 1232 N N . PHE B 1 23 ? 1.762 10.32 8.82 1 98.56 23 PHE B N 1
ATOM 1233 C CA . PHE B 1 23 ? 2.459 9.602 7.766 1 98.56 23 PHE B CA 1
ATOM 1234 C C . PHE B 1 23 ? 3.457 10.508 7.059 1 98.56 23 PHE B C 1
ATOM 1236 O O . PHE B 1 23 ? 3.148 11.664 6.758 1 98.56 23 PHE B O 1
ATOM 1243 N N . VAL B 1 24 ? 4.684 10.016 6.926 1 98.69 24 VAL B N 1
ATOM 1244 C CA . VAL B 1 24 ? 5.727 10.75 6.211 1 98.69 24 VAL B CA 1
ATOM 1245 C C . VAL B 1 24 ? 6.25 9.906 5.051 1 98.69 24 VAL B C 1
ATOM 1247 O O . VAL B 1 24 ? 6.961 8.914 5.266 1 98.69 24 VAL B O 1
ATOM 1250 N N . CYS B 1 25 ? 5.875 10.344 3.742 1 98.62 25 CYS B N 1
ATOM 1251 C CA . CYS B 1 25 ? 6.254 9.602 2.543 1 98.62 25 CYS B CA 1
ATOM 1252 C C . CYS B 1 25 ? 6.043 10.445 1.293 1 98.62 25 CYS B C 1
ATOM 1254 O O . CYS B 1 25 ? 5.562 11.578 1.377 1 98.62 25 CYS B O 1
ATOM 1256 N N . ASN B 1 26 ? 6.547 9.961 0.2 1 98.62 26 ASN B N 1
ATOM 1257 C CA . ASN B 1 26 ? 6.453 10.547 -1.133 1 98.62 26 ASN B CA 1
ATOM 1258 C C . ASN B 1 26 ? 6.23 9.477 -2.199 1 98.62 26 ASN B C 1
ATOM 1260 O O . ASN B 1 26 ? 7.012 8.531 -2.309 1 98.62 26 ASN B O 1
ATOM 1264 N N . SER B 1 27 ? 5.156 9.719 -2.969 1 98.25 27 SER B N 1
ATOM 1265 C CA . SER B 1 27 ? 4.785 8.68 -3.926 1 98.25 27 SER B CA 1
ATOM 1266 C C . SER B 1 27 ? 5.836 8.531 -5.023 1 98.25 27 SER B C 1
ATOM 1268 O O . SER B 1 27 ? 5.883 7.516 -5.715 1 98.25 27 SER B O 1
ATOM 1270 N N . LYS B 1 28 ? 6.664 9.539 -5.234 1 97.81 28 LYS B N 1
ATOM 1271 C CA . LYS B 1 28 ? 7.762 9.414 -6.191 1 97.81 28 LYS B CA 1
ATOM 1272 C C . LYS B 1 28 ? 8.82 8.43 -5.699 1 97.81 28 LYS B C 1
ATOM 1274 O O . LYS B 1 28 ? 9.477 7.766 -6.504 1 97.81 28 LYS B O 1
ATOM 1279 N N . ILE B 1 29 ? 8.969 8.297 -4.414 1 98.31 29 ILE B N 1
ATOM 1280 C CA . ILE B 1 29 ? 9.969 7.445 -3.777 1 98.31 29 ILE B CA 1
ATOM 1281 C C . ILE B 1 29 ? 9.375 6.059 -3.523 1 98.31 29 ILE B C 1
ATOM 1283 O O . ILE B 1 29 ? 10.047 5.043 -3.734 1 98.31 29 ILE B O 1
ATOM 1287 N N . ASP B 1 30 ? 8.156 6.02 -3.102 1 98.69 30 ASP B N 1
ATOM 1288 C CA . ASP B 1 30 ? 7.441 4.781 -2.805 1 98.69 30 ASP B CA 1
ATOM 1289 C C . ASP B 1 30 ? 5.996 4.852 -3.303 1 98.69 30 ASP B C 1
ATOM 1291 O O . ASP B 1 30 ? 5.191 5.629 -2.783 1 98.69 30 ASP B O 1
ATOM 1295 N N . SER B 1 31 ? 5.66 3.986 -4.195 1 97.5 31 SER B N 1
ATOM 1296 C CA . SER B 1 31 ? 4.363 4.035 -4.863 1 97.5 31 SER B CA 1
ATOM 1297 C C . SER B 1 31 ? 3.227 3.762 -3.883 1 97.5 31 SER B C 1
ATOM 1299 O O . SER B 1 31 ? 2.09 4.18 -4.109 1 97.5 31 SER B O 1
ATOM 1301 N N . ALA B 1 32 ? 3.52 3.131 -2.699 1 97.56 32 ALA B N 1
ATOM 1302 C CA . ALA B 1 32 ? 2.479 2.822 -1.723 1 97.56 32 ALA B CA 1
ATOM 1303 C C . ALA B 1 32 ? 1.997 4.086 -1.017 1 97.56 32 ALA B C 1
ATOM 1305 O O . ALA B 1 32 ? 0.97 4.07 -0.334 1 97.56 32 ALA B O 1
ATOM 1306 N N . CYS B 1 33 ? 2.705 5.203 -1.259 1 97.81 33 CYS B N 1
ATOM 1307 C CA . CYS B 1 33 ? 2.316 6.469 -0.652 1 97.81 33 CYS B CA 1
ATOM 1308 C C . CYS B 1 33 ? 1.184 7.125 -1.433 1 97.81 33 CYS B C 1
ATOM 1310 O O . CYS B 1 33 ? 0.541 8.055 -0.942 1 97.81 33 CYS B O 1
ATOM 1312 N N . ALA B 1 34 ? 0.952 6.652 -2.664 1 96.12 34 ALA B N 1
ATOM 1313 C CA . ALA B 1 34 ? -0.048 7.25 -3.545 1 96.12 34 ALA B CA 1
ATOM 1314 C C . ALA B 1 34 ? -1.461 6.941 -3.059 1 96.12 34 ALA B C 1
ATOM 1316 O O . ALA B 1 34 ? -1.646 6.16 -2.123 1 96.12 34 ALA B O 1
ATOM 1317 N N . ASP B 1 35 ? -2.441 7.781 -3.699 1 91.88 35 ASP B N 1
ATOM 1318 C CA . ASP B 1 35 ? -3.842 7.449 -3.457 1 91.88 35 ASP B CA 1
ATOM 1319 C C . ASP B 1 35 ? -4.285 6.281 -4.332 1 91.88 35 ASP B C 1
ATOM 1321 O O . ASP B 1 35 ? -3.887 6.18 -5.492 1 91.88 35 ASP B O 1
ATOM 1325 N N . GLU B 1 36 ? -5.148 5.277 -3.805 1 89.88 36 GLU B N 1
ATOM 1326 C CA . GLU B 1 36 ? -5.699 5.211 -2.455 1 89.88 36 GLU B CA 1
ATOM 1327 C C . GLU B 1 36 ? -4.648 4.758 -1.448 1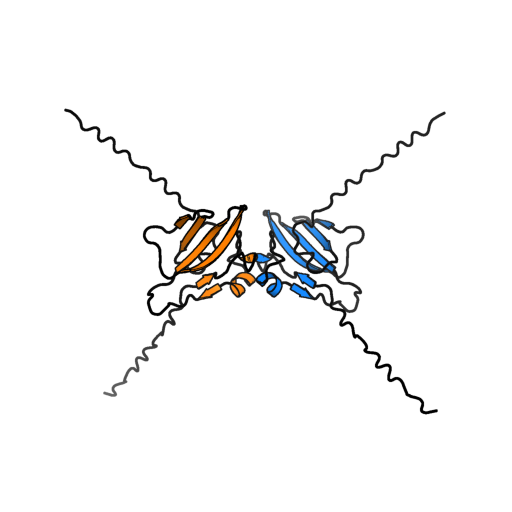 89.88 36 GLU B C 1
ATOM 1329 O O . GLU B 1 36 ? -3.82 3.895 -1.752 1 89.88 36 GLU B O 1
ATOM 1334 N N . PHE B 1 37 ? -4.625 5.297 -0.291 1 95.5 37 PHE B N 1
ATOM 1335 C CA . PHE B 1 37 ? -3.68 5.012 0.782 1 95.5 37 PHE B CA 1
ATOM 1336 C C . PHE B 1 37 ? -4.34 4.188 1.88 1 95.5 37 PHE B C 1
ATOM 1338 O O . PHE B 1 37 ? -5.41 4.547 2.377 1 95.5 37 PHE B O 1
ATOM 1345 N N . GLN B 1 38 ? -3.717 3.104 2.219 1 94.69 38 GLN B N 1
ATOM 1346 C CA . GLN B 1 38 ? -4.246 2.248 3.277 1 94.69 38 GLN B CA 1
ATOM 1347 C C . GLN B 1 38 ? -3.688 2.648 4.641 1 94.69 38 GLN B C 1
ATOM 1349 O O . GLN B 1 38 ? -2.715 2.059 5.117 1 94.69 38 GLN B O 1
ATOM 1354 N N . ASP B 1 39 ? -4.418 3.562 5.262 1 95.38 39 ASP B N 1
ATOM 1355 C CA . ASP B 1 39 ? -3.867 4.152 6.477 1 95.38 39 ASP B CA 1
ATOM 1356 C C . ASP B 1 39 ? -4.004 3.197 7.66 1 95.38 39 ASP B C 1
ATOM 1358 O O . ASP B 1 39 ? -3.455 3.449 8.734 1 95.38 39 ASP B O 1
ATOM 1362 N N . ASP B 1 40 ? -4.742 2.09 7.508 1 95.88 40 ASP B N 1
ATOM 1363 C CA . ASP B 1 40 ? -4.867 1.094 8.562 1 95.88 40 ASP B CA 1
ATOM 1364 C C . ASP B 1 40 ? -3.914 -0.076 8.336 1 95.88 40 ASP B C 1
ATOM 1366 O O . ASP B 1 40 ? -3.932 -1.055 9.086 1 95.88 40 ASP B O 1
ATOM 1370 N N . SER B 1 41 ? -3.107 -0.089 7.305 1 97.75 41 SER B N 1
ATOM 1371 C CA . SER B 1 41 ? -2.166 -1.147 6.957 1 97.75 41 SER B CA 1
ATOM 1372 C C . SER B 1 41 ? -1.012 -1.208 7.953 1 97.75 41 SER B C 1
ATOM 1374 O O . SER B 1 41 ? -0.248 -0.249 8.086 1 97.75 41 SER B O 1
ATOM 1376 N N . PRO B 1 42 ? -0.786 -2.371 8.578 1 98.25 42 PRO B N 1
ATOM 1377 C CA . PRO B 1 42 ? 0.382 -2.502 9.453 1 98.25 42 PRO B CA 1
ATOM 1378 C C . PRO B 1 42 ? 1.697 -2.24 8.727 1 98.25 42 PRO B C 1
ATOM 1380 O O . PRO B 1 42 ? 2.594 -1.596 9.273 1 98.25 42 PRO B O 1
ATOM 1383 N N . ALA B 1 43 ? 1.781 -2.701 7.492 1 98.44 43 ALA B N 1
ATOM 1384 C CA . ALA B 1 43 ? 3.008 -2.502 6.723 1 98.44 43 ALA B CA 1
ATOM 1385 C C . ALA B 1 43 ? 3.268 -1.018 6.48 1 98.44 43 ALA B C 1
ATOM 1387 O O . ALA B 1 43 ? 4.395 -0.546 6.633 1 98.44 43 ALA B O 1
ATOM 1388 N N . LEU B 1 44 ? 2.213 -0.291 6.109 1 98.38 44 LEU B N 1
ATOM 1389 C CA . LEU B 1 44 ? 2.387 1.124 5.801 1 98.38 44 LEU B CA 1
ATOM 1390 C C . LEU B 1 44 ? 2.58 1.939 7.074 1 98.38 44 LEU B C 1
ATOM 1392 O O . LEU B 1 44 ? 3.316 2.93 7.078 1 98.38 44 LEU B O 1
ATOM 1396 N N . ILE B 1 45 ? 1.92 1.56 8.164 1 98.5 45 ILE B N 1
ATOM 1397 C CA . ILE B 1 45 ? 2.145 2.199 9.453 1 98.5 45 ILE B CA 1
ATOM 1398 C C . ILE B 1 45 ? 3.607 2.035 9.859 1 98.5 45 ILE B C 1
ATOM 1400 O O . ILE B 1 45 ? 4.254 3 10.273 1 98.5 45 ILE B O 1
ATOM 1404 N N . GLU B 1 46 ? 4.078 0.855 9.742 1 98.38 46 GLU B N 1
ATOM 1405 C CA . GLU B 1 46 ? 5.477 0.599 10.086 1 98.38 46 GLU B CA 1
ATOM 1406 C C . GLU B 1 46 ? 6.418 1.402 9.195 1 98.38 46 GLU B C 1
ATOM 1408 O O . GLU B 1 46 ? 7.43 1.927 9.672 1 98.38 46 GLU B O 1
ATOM 1413 N N . ALA B 1 47 ? 6.094 1.546 8 1 98.56 47 ALA B N 1
ATOM 1414 C CA . ALA B 1 47 ? 6.996 2.172 7.039 1 98.56 47 ALA B CA 1
ATOM 1415 C C . ALA B 1 47 ? 6.938 3.693 7.141 1 98.56 47 ALA B C 1
ATOM 1417 O O . ALA B 1 47 ? 7.957 4.371 6.988 1 98.56 47 ALA B O 1
ATOM 1418 N N . PHE B 1 48 ? 5.734 4.246 7.379 1 98.69 48 PHE B N 1
ATOM 1419 C CA . PHE B 1 48 ? 5.582 5.66 7.055 1 98.69 48 PHE B CA 1
ATOM 1420 C C . PHE B 1 48 ? 5.18 6.457 8.289 1 98.69 48 PHE B C 1
ATOM 1422 O O . PHE B 1 48 ? 5.273 7.688 8.305 1 98.69 48 PHE B O 1
ATOM 1429 N N . LEU B 1 49 ? 4.664 5.809 9.352 1 98.56 49 LEU B N 1
ATOM 1430 C CA . LEU B 1 49 ? 4.199 6.57 10.5 1 98.56 49 LEU B CA 1
ATOM 1431 C C . LEU B 1 49 ? 5.375 7.094 11.32 1 98.56 49 LEU B C 1
ATOM 1433 O O . LEU B 1 49 ? 6.301 6.34 11.633 1 98.56 49 LEU B O 1
ATOM 1437 N N . GLN B 1 50 ? 5.348 8.391 11.617 1 98 50 GLN B N 1
ATOM 1438 C CA . GLN B 1 50 ? 6.414 9.016 12.398 1 98 50 GLN B CA 1
ATOM 1439 C C . GLN B 1 50 ? 5.844 10 13.414 1 98 50 GLN B C 1
ATOM 1441 O O . GLN B 1 50 ? 4.824 10.648 13.156 1 98 50 GLN B O 1
ATOM 1446 N N . GLU B 1 51 ? 6.492 10.07 14.445 1 96.88 51 GLU B N 1
ATOM 1447 C CA . GLU B 1 51 ? 6.227 11.164 15.375 1 96.88 51 GLU B CA 1
ATOM 1448 C C . GLU B 1 51 ? 6.84 12.469 14.875 1 96.88 51 GLU B C 1
ATOM 1450 O O . GLU B 1 51 ? 7.992 12.492 14.438 1 96.88 51 GLU B O 1
ATOM 1455 N N . CYS B 1 52 ? 6.043 13.477 14.953 1 96.19 52 CYS B N 1
ATOM 1456 C CA . CYS B 1 52 ? 6.543 14.773 14.508 1 96.19 52 CYS B CA 1
ATOM 1457 C C . CYS B 1 52 ? 7.312 15.477 15.625 1 96.19 52 CYS B C 1
ATOM 1459 O O . CYS B 1 52 ? 6.727 15.883 16.625 1 96.19 52 CYS B O 1
ATOM 1461 N N . GLU B 1 53 ? 8.562 15.633 15.398 1 92.19 53 GLU B N 1
ATOM 1462 C CA . GLU B 1 53 ? 9.406 16.344 16.359 1 92.19 53 GLU B CA 1
ATOM 1463 C C . GLU B 1 53 ? 9.375 17.844 16.109 1 92.19 53 GLU B C 1
ATOM 1465 O O . GLU B 1 53 ? 9.656 18.312 15 1 92.19 53 GLU B O 1
ATOM 1470 N N . LEU B 1 54 ? 9.031 18.531 17.219 1 88.56 54 LEU B N 1
ATOM 1471 C CA . LEU B 1 54 ? 8.914 19.984 17.078 1 88.56 54 LEU B CA 1
ATOM 1472 C C . LEU B 1 54 ? 10.289 20.625 16.953 1 88.56 54 LEU B C 1
ATOM 1474 O O . LEU B 1 54 ? 11.164 20.422 17.797 1 88.56 54 LEU B O 1
ATOM 1478 N N . PRO B 1 55 ? 10.469 21.359 15.859 1 87.25 55 PRO B N 1
ATOM 1479 C CA . PRO B 1 55 ? 11.68 22.172 15.812 1 87.25 55 PRO B CA 1
ATOM 1480 C C . PRO B 1 55 ? 11.695 23.266 16.875 1 87.25 55 PRO B C 1
ATOM 1482 O O . PRO B 1 55 ? 10.648 23.641 17.406 1 87.25 55 PRO B O 1
ATOM 1485 N N . ASN B 1 56 ? 12.875 23.75 17.281 1 85.75 56 ASN B N 1
ATOM 1486 C CA . ASN B 1 56 ? 13.094 24.688 18.391 1 85.75 56 ASN B CA 1
ATOM 1487 C C . ASN B 1 56 ? 12.211 25.922 18.266 1 85.75 56 ASN B C 1
ATOM 1489 O O . ASN B 1 56 ? 11.75 26.469 19.266 1 85.75 56 ASN B O 1
ATOM 1493 N N . ASN B 1 57 ? 11.883 26.312 17.109 1 87.19 57 ASN B N 1
ATOM 1494 C CA . ASN B 1 57 ? 11.195 27.594 16.938 1 87.19 57 ASN B CA 1
ATOM 1495 C C . ASN B 1 57 ? 9.711 27.391 16.656 1 87.19 57 ASN B C 1
ATOM 1497 O O . ASN B 1 57 ? 9 28.344 16.312 1 87.19 57 ASN B O 1
ATOM 1501 N N . GLU B 1 58 ? 9.305 26.156 16.797 1 82.44 58 GLU B N 1
ATOM 1502 C CA . GLU B 1 58 ? 7.895 25.891 16.531 1 82.44 58 GLU B CA 1
ATOM 1503 C C . GLU B 1 58 ? 7.176 25.359 17.766 1 82.44 58 GLU B C 1
ATOM 1505 O O . GLU B 1 58 ? 7.801 24.766 18.641 1 82.44 58 GLU B O 1
ATOM 1510 N N . THR B 1 59 ? 5.836 25.703 17.844 1 82 59 THR B N 1
ATOM 1511 C CA . THR B 1 59 ? 5.102 25.375 19.062 1 82 59 THR B CA 1
ATOM 1512 C C . THR B 1 59 ? 4.141 24.219 18.828 1 82 59 THR B C 1
ATOM 1514 O O . THR B 1 59 ? 3.68 23.578 19.781 1 82 59 THR B O 1
ATOM 1517 N N . GLN B 1 60 ? 3.82 24.031 17.562 1 90.06 60 GLN B N 1
ATOM 1518 C CA . GLN B 1 60 ? 2.863 22.953 17.312 1 90.06 60 GLN B CA 1
ATOM 1519 C C . GLN B 1 60 ? 3.137 22.281 15.977 1 90.06 60 GLN B C 1
ATOM 1521 O O . GLN B 1 60 ? 3.518 22.938 15.008 1 90.06 60 GLN B O 1
ATOM 1526 N N . ALA B 1 61 ? 2.986 20.938 16.031 1 95.38 61 ALA B N 1
ATOM 1527 C CA . ALA B 1 61 ? 3.059 20.172 14.797 1 95.38 61 ALA B CA 1
ATOM 1528 C C . ALA B 1 61 ? 1.669 19.75 14.336 1 95.38 61 ALA B C 1
ATOM 1530 O O . ALA B 1 61 ? 0.729 19.703 15.133 1 95.38 61 ALA B O 1
ATOM 1531 N N . PHE B 1 62 ? 1.525 19.578 13.07 1 95.19 62 PHE B N 1
ATOM 1532 C CA . PHE B 1 62 ? 0.318 19.062 12.438 1 95.19 62 PHE B CA 1
ATOM 1533 C C . PHE B 1 62 ? 0.667 18.188 11.234 1 95.19 62 PHE B C 1
ATOM 1535 O O . PHE B 1 62 ? 1.837 18.078 10.859 1 95.19 62 PHE B O 1
ATOM 1542 N N . CYS B 1 63 ? -0.31 17.484 10.695 1 97.06 63 CYS B N 1
ATOM 1543 C CA . CYS B 1 63 ? -0.048 16.641 9.539 1 97.06 63 CYS B CA 1
ATOM 1544 C C . CYS B 1 63 ? -0.453 17.344 8.25 1 97.06 63 CYS B C 1
ATOM 1546 O O . CYS B 1 63 ? -1.407 18.125 8.234 1 97.06 63 CYS B O 1
ATOM 1548 N N . ARG B 1 64 ? 0.286 17.078 7.227 1 96.38 64 ARG B N 1
ATOM 1549 C CA . ARG B 1 64 ? -0.009 17.656 5.922 1 96.38 64 ARG B CA 1
ATOM 1550 C C . ARG B 1 64 ? -0.035 16.594 4.836 1 96.38 64 ARG B C 1
ATOM 1552 O O . ARG B 1 64 ? 0.772 15.656 4.855 1 96.38 64 ARG B O 1
ATOM 1559 N N . LYS B 1 65 ? -0.956 16.703 3.926 1 97.62 65 LYS B N 1
ATOM 1560 C CA . LYS B 1 65 ? -0.993 15.953 2.672 1 97.62 65 LYS B CA 1
ATOM 1561 C C . LYS B 1 65 ? -0.979 16.891 1.47 1 97.62 65 LYS B C 1
ATOM 1563 O O . LYS B 1 65 ? -1.727 17.875 1.434 1 97.62 65 LYS B O 1
ATOM 1568 N N . ALA B 1 66 ? -0.117 16.609 0.565 1 97.19 66 ALA B N 1
ATOM 1569 C CA . ALA B 1 66 ? -0.044 17.422 -0.648 1 97.19 66 ALA B CA 1
ATOM 1570 C C . ALA B 1 66 ? -0.169 16.547 -1.896 1 97.19 66 ALA B C 1
ATOM 1572 O O . ALA B 1 66 ? 0.417 15.461 -1.969 1 97.19 66 ALA B O 1
ATOM 1573 N N . LYS B 1 67 ? -0.954 16.969 -2.846 1 97.69 67 LYS B N 1
ATOM 1574 C CA . LYS B 1 67 ? -1.06 16.359 -4.172 1 97.69 67 LYS B CA 1
ATOM 1575 C C . LYS B 1 67 ? -0.54 17.312 -5.25 1 97.69 67 LYS B C 1
ATOM 1577 O O . LYS B 1 67 ? -1.119 18.375 -5.477 1 97.69 67 LYS B O 1
ATOM 1582 N N . MET B 1 68 ? 0.514 16.922 -5.828 1 97.44 68 MET B N 1
ATOM 1583 C CA . MET B 1 68 ? 1.146 17.719 -6.875 1 97.44 68 MET B CA 1
ATOM 1584 C C . MET B 1 68 ? 0.738 17.219 -8.258 1 97.44 68 MET B C 1
ATOM 1586 O O . MET B 1 68 ? 0.973 16.062 -8.602 1 97.44 68 MET B O 1
ATOM 1590 N N . HIS B 1 69 ? 0.189 18.141 -9.062 1 97.44 69 HIS B N 1
ATOM 1591 C CA . HIS B 1 69 ? -0.266 17.828 -10.414 1 97.44 69 HIS B CA 1
ATOM 1592 C C . HIS B 1 69 ? 0.722 18.328 -11.461 1 97.44 69 HIS B C 1
ATOM 1594 O O . HIS B 1 69 ? 0.882 19.547 -11.633 1 97.44 69 HIS B O 1
ATOM 1600 N N . LEU B 1 70 ? 1.313 17.391 -12.156 1 97.44 70 LEU B N 1
ATOM 1601 C CA . LEU B 1 70 ? 2.354 17.719 -13.125 1 97.44 70 LEU B CA 1
ATOM 1602 C C . LEU B 1 70 ? 1.777 17.828 -14.531 1 97.44 70 LEU B C 1
ATOM 1604 O O . LEU B 1 70 ? 0.689 17.312 -14.805 1 97.44 70 LEU B O 1
ATOM 1608 N N . PRO B 1 71 ? 2.5 18.484 -15.406 1 96.25 71 PRO B N 1
ATOM 1609 C CA . PRO B 1 71 ? 1.987 18.734 -16.75 1 96.25 71 PRO B CA 1
ATOM 1610 C C . PRO B 1 71 ? 1.763 17.438 -17.547 1 96.25 71 PRO B C 1
ATOM 1612 O O . PRO B 1 71 ? 0.878 17.391 -18.406 1 96.25 71 PRO B O 1
ATOM 1615 N N . ASP B 1 72 ? 2.451 16.453 -17.328 1 96.31 72 ASP B N 1
ATOM 1616 C CA . ASP B 1 72 ? 2.338 15.211 -18.094 1 96.31 72 ASP B CA 1
ATOM 1617 C C . ASP B 1 72 ? 1.216 14.328 -17.547 1 96.31 72 ASP B C 1
ATOM 1619 O O . ASP B 1 72 ? 1.021 13.203 -18.016 1 96.31 72 ASP B O 1
ATOM 1623 N N . GLY B 1 73 ? 0.586 14.859 -16.562 1 96.75 73 GLY B N 1
ATOM 1624 C CA . GLY B 1 73 ? -0.549 14.125 -16.016 1 96.75 73 GLY B CA 1
ATOM 1625 C C . GLY B 1 73 ? -0.218 13.359 -14.75 1 96.75 73 GLY B C 1
ATOM 1626 O O . GLY B 1 73 ? -1.112 12.836 -14.086 1 96.75 73 GLY B O 1
ATOM 1627 N N . GLU B 1 74 ? 1.053 13.289 -14.438 1 96.56 74 GLU B N 1
ATOM 1628 C CA . GLU B 1 74 ? 1.448 12.609 -13.211 1 96.56 74 GLU B CA 1
ATOM 1629 C C . GLU B 1 74 ? 0.974 13.375 -11.977 1 96.56 74 GLU B C 1
ATOM 1631 O O . GLU B 1 74 ? 1.053 14.609 -11.938 1 96.56 74 GLU B O 1
ATOM 1636 N N . VAL B 1 75 ? 0.434 12.562 -11.031 1 97.38 75 VAL B N 1
ATOM 1637 C CA . VAL B 1 75 ? 0.089 13.141 -9.734 1 97.38 75 VAL B CA 1
ATOM 1638 C C . VAL B 1 75 ? 0.995 12.555 -8.656 1 97.38 75 VAL B C 1
ATOM 1640 O O . VAL B 1 75 ? 1.033 11.336 -8.461 1 97.38 75 VAL B O 1
ATOM 1643 N N . ARG B 1 76 ? 1.739 13.375 -7.992 1 97.88 76 ARG B N 1
ATOM 1644 C CA . ARG B 1 76 ? 2.58 12.969 -6.871 1 97.88 76 ARG B CA 1
ATOM 1645 C C . ARG B 1 76 ? 1.917 13.297 -5.539 1 97.88 76 ARG B C 1
ATOM 1647 O O . ARG B 1 76 ? 1.358 14.383 -5.367 1 97.88 76 ARG B O 1
ATOM 1654 N N . VAL B 1 77 ? 1.952 12.312 -4.668 1 98.06 77 VAL B N 1
ATOM 1655 C CA . VAL B 1 77 ? 1.363 12.523 -3.352 1 98.06 77 VAL B CA 1
ATOM 1656 C C . VAL B 1 77 ? 2.463 12.555 -2.293 1 98.06 77 VAL B C 1
ATOM 1658 O O . VAL B 1 77 ? 3.338 11.688 -2.271 1 98.06 77 VAL B O 1
ATOM 1661 N N . MET B 1 78 ? 2.395 13.562 -1.453 1 98.38 78 MET B N 1
ATOM 1662 C CA . MET B 1 78 ? 3.318 13.695 -0.332 1 98.38 78 MET B CA 1
ATOM 1663 C C . MET B 1 78 ? 2.561 13.797 0.988 1 98.38 78 MET B C 1
ATOM 1665 O O . MET B 1 78 ? 1.542 14.484 1.074 1 98.38 78 MET B O 1
ATOM 1669 N N . ARG B 1 79 ? 3.074 13.117 1.934 1 98 79 ARG B N 1
ATOM 1670 C CA . ARG B 1 79 ? 2.588 13.195 3.309 1 98 79 ARG B CA 1
ATOM 1671 C C . ARG B 1 79 ? 3.717 13.555 4.27 1 98 79 ARG B C 1
ATOM 1673 O O . ARG B 1 79 ? 4.828 13.031 4.148 1 98 79 ARG B O 1
ATOM 1680 N N . ASP B 1 80 ? 3.371 14.539 5.168 1 98 80 ASP B N 1
ATOM 1681 C CA . ASP B 1 80 ? 4.484 15.031 5.977 1 98 80 ASP B CA 1
ATOM 1682 C C . ASP B 1 80 ? 3.982 15.695 7.258 1 98 80 ASP B C 1
ATOM 1684 O O . ASP B 1 80 ? 2.783 15.938 7.41 1 98 80 ASP B O 1
ATOM 1688 N N . CYS B 1 81 ? 4.949 15.883 8.141 1 97.38 81 CYS B N 1
ATOM 1689 C CA . CYS B 1 81 ? 4.723 16.781 9.266 1 97.38 81 CYS B CA 1
ATOM 1690 C C . CYS B 1 81 ? 4.738 18.234 8.82 1 97.38 81 CYS B C 1
ATOM 1692 O O . CYS B 1 81 ? 5.555 18.625 7.98 1 97.38 81 CYS B O 1
ATOM 1694 N N . GLY B 1 82 ? 3.818 19.016 9.398 1 96 82 GLY B N 1
ATOM 1695 C CA . GLY B 1 82 ? 3.814 20.469 9.203 1 96 82 GLY B CA 1
ATOM 1696 C C . GLY B 1 82 ? 4.109 21.234 10.477 1 96 82 GLY B C 1
ATOM 1697 O O . GLY B 1 82 ? 3.777 20.781 11.578 1 96 82 GLY B O 1
ATOM 1698 N N . PHE B 1 83 ? 4.719 22.438 10.273 1 94.69 83 PHE B N 1
ATOM 1699 C CA . PHE B 1 83 ? 5.086 23.203 11.445 1 94.69 83 PHE B CA 1
ATOM 1700 C C . PHE B 1 83 ? 4.703 24.672 11.273 1 94.69 83 PHE B C 1
ATOM 1702 O O . PHE B 1 83 ? 4.742 25.453 12.234 1 94.69 83 PHE B O 1
ATOM 1709 N N . LYS B 1 84 ? 4.445 25.031 10.109 1 92 84 LYS B N 1
ATOM 1710 C CA . LYS B 1 84 ? 3.922 26.359 9.797 1 92 84 LYS B CA 1
ATOM 1711 C C . LYS B 1 84 ? 2.59 26.266 9.055 1 92 84 LYS B C 1
ATOM 1713 O O . LYS B 1 84 ? 2.561 26.047 7.844 1 92 84 LYS B O 1
ATOM 1718 N N . ARG B 1 85 ? 1.591 26.5 9.664 1 91 85 ARG B N 1
ATOM 1719 C CA . ARG B 1 85 ? 0.245 26.281 9.141 1 91 85 ARG B CA 1
ATOM 1720 C C . ARG B 1 85 ? -0.225 27.5 8.336 1 91 85 ARG B C 1
ATOM 1722 O O . ARG B 1 85 ? 0.031 28.641 8.719 1 91 85 ARG B O 1
ATOM 1729 N N . ARG B 1 86 ? -0.844 27.203 7.219 1 90.12 86 ARG B N 1
ATOM 1730 C CA . ARG B 1 86 ? -1.601 28.266 6.555 1 90.12 86 ARG B CA 1
ATOM 1731 C C . ARG B 1 86 ? -2.865 28.609 7.336 1 90.12 86 ARG B C 1
ATOM 1733 O O . ARG B 1 86 ? -3.643 27.719 7.688 1 90.12 86 ARG B O 1
ATOM 1740 N N . GLU B 1 87 ? -3.035 29.891 7.484 1 85.25 87 GLU B N 1
ATOM 1741 C CA . GLU B 1 87 ? -4.148 30.344 8.312 1 85.25 87 GLU B CA 1
ATOM 1742 C C . GLU B 1 87 ? -5.465 30.297 7.547 1 85.25 87 GLU B C 1
ATOM 1744 O O . GLU B 1 87 ? -5.477 30.422 6.32 1 85.25 87 GLU B O 1
ATOM 1749 N N . ILE B 1 88 ? -6.613 30.016 8.133 1 85.06 88 ILE B N 1
ATOM 1750 C CA . ILE B 1 88 ? -8 30.188 7.715 1 85.06 88 ILE B CA 1
ATOM 1751 C C . ILE B 1 88 ? -8.438 28.984 6.879 1 85.06 88 ILE B C 1
ATOM 1753 O O . ILE B 1 88 ? -9.617 28.625 6.867 1 85.06 88 ILE B O 1
ATOM 1757 N N . TYR B 1 89 ? -7.387 28.344 6.195 1 87.81 89 TYR B N 1
ATOM 1758 C CA . TYR B 1 89 ? -7.793 27.266 5.297 1 87.81 89 TYR B CA 1
ATOM 1759 C C . TYR B 1 89 ? -7.238 25.922 5.766 1 87.81 89 TYR B C 1
ATOM 1761 O O . TYR B 1 89 ? -6.059 25.812 6.113 1 87.81 89 TYR B O 1
ATOM 1769 N N . ASP B 1 90 ? -8.078 24.969 5.812 1 91.69 90 ASP B N 1
ATOM 1770 C CA . ASP B 1 90 ? -7.586 23.625 6.039 1 91.69 90 ASP B CA 1
ATOM 1771 C C . ASP B 1 90 ? -6.934 23.062 4.777 1 91.69 90 ASP B C 1
ATOM 1773 O O . ASP B 1 90 ? -6.012 22.25 4.859 1 91.69 90 ASP B O 1
ATOM 1777 N N . CYS B 1 91 ? -7.547 23.484 3.635 1 94.44 91 CYS B N 1
ATOM 1778 C CA . CYS B 1 91 ? -6.977 23.109 2.35 1 94.44 91 CYS B CA 1
ATOM 1779 C C . CYS B 1 91 ? -6.785 24.312 1.451 1 94.44 91 CYS B C 1
ATOM 1781 O O . CYS B 1 91 ? -7.531 25.297 1.555 1 94.44 91 CYS B O 1
ATOM 1783 N N . TYR B 1 92 ? -5.754 24.234 0.678 1 93.94 92 TYR B N 1
ATOM 1784 C CA . TYR B 1 92 ? -5.465 25.312 -0.26 1 93.94 92 TYR B CA 1
ATOM 1785 C C . TYR B 1 92 ? -4.691 24.797 -1.468 1 93.94 92 TYR B C 1
ATOM 1787 O O . TYR B 1 92 ? -4.207 23.656 -1.461 1 93.94 92 TYR B O 1
ATOM 1795 N N . GLN B 1 93 ? -4.695 25.625 -2.547 1 95.38 93 GLN B N 1
ATOM 1796 C CA . GLN B 1 93 ? -3.965 25.266 -3.762 1 95.38 93 GLN B CA 1
ATOM 1797 C C . GLN B 1 93 ? -2.83 26.266 -4.023 1 95.38 93 GLN B C 1
ATOM 1799 O O . GLN B 1 93 ? -3.004 27.469 -3.854 1 95.38 93 GLN B O 1
ATOM 1804 N N . LYS B 1 94 ? -1.702 25.719 -4.23 1 95 94 LYS B N 1
ATOM 1805 C CA . LYS B 1 94 ? -0.578 26.516 -4.727 1 95 94 LYS B CA 1
ATOM 1806 C C . LYS B 1 94 ? -0.323 26.234 -6.207 1 95 94 LYS B C 1
ATOM 1808 O O . LYS B 1 94 ? -0.254 25.078 -6.625 1 95 94 LYS B O 1
ATOM 1813 N N . ARG B 1 95 ? -0.187 27.359 -7.016 1 95.81 95 ARG B N 1
ATOM 1814 C CA . ARG B 1 95 ? -0.02 27.188 -8.453 1 95.81 95 ARG B CA 1
ATOM 1815 C C . ARG B 1 95 ? 1.305 27.781 -8.922 1 95.81 95 ARG B C 1
ATOM 1817 O O . ARG B 1 95 ? 1.709 28.844 -8.461 1 95.81 95 ARG B O 1
ATOM 1824 N N . SER B 1 96 ? 2.047 27.031 -9.727 1 95.44 96 SER B N 1
ATOM 1825 C CA . SER B 1 96 ? 3.217 27.484 -10.469 1 95.44 96 SER B CA 1
ATOM 1826 C C . SER B 1 96 ? 2.936 27.531 -11.969 1 95.44 96 SER B C 1
ATOM 1828 O O . SER B 1 96 ? 1.797 27.344 -12.398 1 95.44 96 SER B O 1
ATOM 1830 N N . GLU B 1 97 ? 3.922 27.922 -12.727 1 94.56 97 GLU B N 1
ATOM 1831 C CA . GLU B 1 97 ? 3.736 28.047 -14.164 1 94.56 97 GLU B CA 1
ATOM 1832 C C . GLU B 1 97 ? 3.332 26.703 -14.789 1 94.56 97 GLU B C 1
ATOM 1834 O O . GLU B 1 97 ? 2.424 26.656 -15.617 1 94.56 97 GLU B O 1
ATOM 1839 N N . ASP B 1 98 ? 3.842 25.578 -14.344 1 95.88 98 ASP B N 1
ATOM 1840 C CA . ASP B 1 98 ? 3.674 24.328 -15.055 1 95.88 98 ASP B CA 1
ATOM 1841 C C . ASP B 1 98 ? 2.959 23.297 -14.188 1 95.88 98 ASP B C 1
ATOM 1843 O O . ASP B 1 98 ? 2.537 22.234 -14.68 1 95.88 98 ASP B O 1
ATOM 1847 N N . TYR B 1 99 ? 2.908 23.578 -12.906 1 96.62 99 TYR B N 1
ATOM 1848 C CA . TYR B 1 99 ? 2.266 22.609 -12.031 1 96.62 99 TYR B CA 1
ATOM 1849 C C . TYR B 1 99 ? 1.506 23.312 -10.906 1 96.62 99 TYR B C 1
ATOM 1851 O O . TYR B 1 99 ? 1.632 24.531 -10.727 1 96.62 99 TYR B O 1
ATOM 1859 N N . PHE B 1 100 ? 0.552 22.562 -10.312 1 97.44 100 PHE B N 1
ATOM 1860 C CA . PHE B 1 100 ? -0.081 23.078 -9.109 1 97.44 100 PHE B CA 1
ATOM 1861 C C . PHE B 1 100 ? -0.16 22 -8.031 1 97.44 100 PHE B C 1
ATOM 1863 O O . PHE B 1 100 ? 0.007 20.812 -8.32 1 97.44 100 PHE B O 1
ATOM 1870 N N . VAL B 1 101 ? -0.287 22.438 -6.785 1 97.19 101 VAL B N 1
ATOM 1871 C CA . VAL B 1 101 ? -0.269 21.547 -5.629 1 97.19 101 VAL B CA 1
ATOM 1872 C C . VAL B 1 101 ? -1.473 21.844 -4.734 1 97.19 101 VAL B C 1
ATOM 1874 O O . VAL B 1 101 ? -1.701 22.984 -4.348 1 97.19 101 VAL B O 1
ATOM 1877 N N . ASP B 1 102 ? -2.268 20.766 -4.516 1 96.06 102 ASP B N 1
ATOM 1878 C CA . ASP B 1 102 ? -3.289 20.828 -3.477 1 96.06 102 ASP B CA 1
ATOM 1879 C C . ASP B 1 102 ? -2.721 20.406 -2.123 1 96.06 102 ASP B C 1
ATOM 1881 O O . ASP B 1 102 ? -2.133 19.328 -2.002 1 96.06 102 ASP B O 1
ATOM 1885 N N . VAL B 1 103 ? -2.912 21.297 -1.154 1 96.19 103 VAL B N 1
ATOM 1886 C CA . VAL B 1 103 ? -2.363 21.031 0.17 1 96.19 103 VAL B CA 1
ATOM 1887 C C . VAL B 1 103 ? -3.482 21.047 1.208 1 96.19 103 VAL B C 1
ATOM 1889 O O . VAL B 1 103 ? -4.301 21.969 1.235 1 96.19 103 VAL B O 1
ATOM 1892 N N . CYS B 1 104 ? -3.518 19.953 2.029 1 95.94 104 CYS B N 1
ATOM 1893 C CA . CYS B 1 104 ? -4.434 19.938 3.166 1 95.94 104 CYS B CA 1
ATOM 1894 C C . CYS B 1 104 ? -3.68 19.688 4.469 1 95.94 104 CYS B C 1
ATOM 1896 O O . CYS B 1 104 ? -2.721 18.922 4.504 1 95.94 104 CYS B O 1
ATOM 1898 N N . GLN B 1 105 ? -4.137 20.375 5.484 1 95.81 105 GLN B N 1
ATOM 1899 C CA . GLN B 1 105 ? -3.555 20.312 6.82 1 95.81 105 GLN B CA 1
ATOM 1900 C C . GLN B 1 105 ? -4.574 19.828 7.844 1 95.81 105 GLN B C 1
ATOM 1902 O O . GLN B 1 105 ? -5.762 20.141 7.746 1 95.81 105 GLN B O 1
ATOM 1907 N N . CYS B 1 106 ? -4.105 18.969 8.812 1 94.38 106 CYS B N 1
ATOM 1908 C CA . CYS B 1 106 ? -5.023 18.406 9.797 1 94.38 106 CYS B CA 1
ATOM 1909 C C . CYS B 1 106 ? -4.312 18.156 11.125 1 94.38 106 CYS B C 1
ATOM 1911 O O . CYS B 1 106 ? -3.08 18.156 11.18 1 94.38 106 CYS B O 1
ATOM 1913 N N . ASP B 1 107 ? -5.137 17.875 12.242 1 93.19 107 ASP B N 1
ATOM 1914 C CA . ASP B 1 107 ? -4.531 17.984 13.57 1 93.19 107 ASP B CA 1
ATOM 1915 C C . ASP B 1 107 ? -4.684 16.672 14.336 1 93.19 107 ASP B C 1
ATOM 1917 O O . ASP B 1 107 ? -4.223 16.547 15.477 1 93.19 107 ASP B O 1
ATOM 1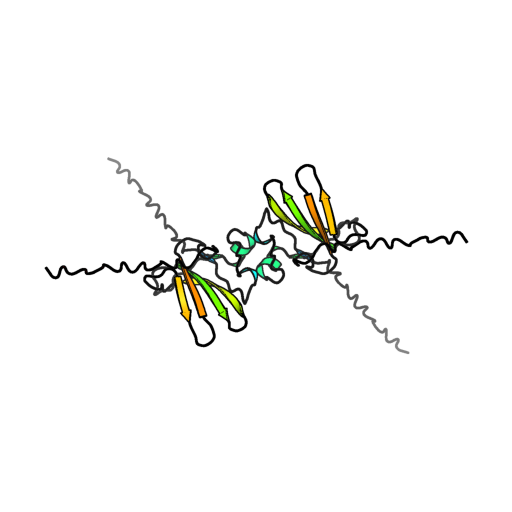921 N N . ALA B 1 108 ? -5.301 15.68 13.812 1 94.75 108 ALA B N 1
ATOM 1922 C CA . ALA B 1 108 ? -5.43 14.398 14.508 1 94.75 108 ALA B CA 1
ATOM 1923 C C . ALA B 1 108 ? -4.324 13.438 14.094 1 94.75 108 ALA B C 1
ATOM 1925 O O . ALA B 1 108 ? -3.742 13.578 13.016 1 94.75 108 ALA B O 1
ATOM 1926 N N . ASP B 1 109 ? -4.008 12.508 14.984 1 95.75 109 ASP B N 1
ATOM 1927 C CA . ASP B 1 109 ? -3.043 11.469 14.641 1 95.75 109 ASP B CA 1
ATOM 1928 C C . ASP B 1 109 ? -3.436 10.758 13.352 1 95.75 109 ASP B C 1
ATOM 1930 O O . ASP B 1 109 ? -4.594 10.375 13.172 1 95.75 109 ASP B O 1
ATOM 1934 N N . ARG B 1 110 ? -2.502 10.68 12.352 1 96.81 110 ARG B N 1
ATOM 1935 C CA . ARG B 1 110 ? -2.613 9.875 11.141 1 96.81 110 ARG B CA 1
ATOM 1936 C C . ARG B 1 110 ? -3.666 10.445 10.203 1 96.81 110 ARG B C 1
ATOM 1938 O O . ARG B 1 110 ? -4.121 9.766 9.281 1 96.81 110 ARG B O 1
ATOM 1945 N N . CYS B 1 111 ? -3.984 11.688 10.453 1 96.12 111 CYS B N 1
ATOM 1946 C C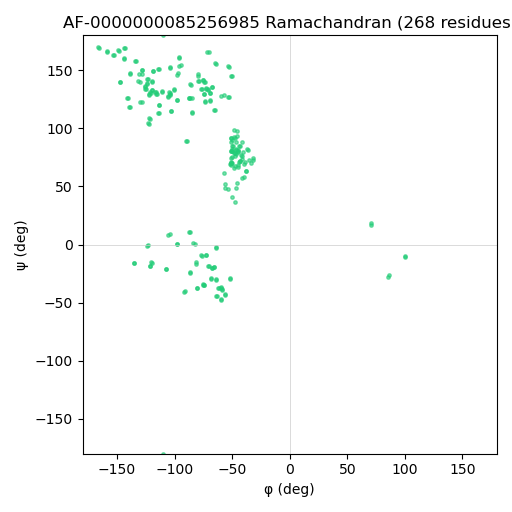A . CYS B 1 111 ? -5.121 12.234 9.727 1 96.12 111 CYS B CA 1
ATOM 1947 C C . CYS B 1 111 ? -4.781 12.438 8.258 1 96.12 111 CYS B C 1
ATOM 1949 O O . CYS B 1 111 ? -5.676 12.555 7.414 1 96.12 111 CYS B O 1
ATOM 1951 N N . ASN B 1 112 ? -3.508 12.477 7.934 1 96.88 112 ASN B N 1
ATOM 1952 C CA . ASN B 1 112 ? -3.143 12.742 6.547 1 96.88 112 ASN B CA 1
ATOM 1953 C C . ASN B 1 112 ? -3.104 11.461 5.719 1 96.88 112 ASN B C 1
ATOM 1955 O O . ASN B 1 112 ? -2.586 11.453 4.602 1 96.88 112 ASN B O 1
ATOM 1959 N N . GLY B 1 113 ? -3.572 10.32 6.195 1 94.5 113 GLY B N 1
ATOM 1960 C CA . GLY B 1 113 ? -3.783 9.078 5.465 1 94.5 113 GLY B CA 1
ATOM 1961 C C . GLY B 1 113 ? -5.141 9.008 4.793 1 94.5 113 GLY B C 1
ATOM 1962 O O . GLY B 1 113 ? -5.352 8.195 3.893 1 94.5 113 GLY B O 1
ATOM 1963 N N . SER B 1 114 ? -6.164 9.758 5.258 1 79.44 114 SER B N 1
ATOM 1964 C CA . SER B 1 114 ? -7.551 9.695 4.805 1 79.44 114 SER B CA 1
ATOM 1965 C C . SER B 1 114 ? -7.711 10.305 3.418 1 79.44 114 SER B C 1
ATOM 1967 O O . SER B 1 114 ? -7.02 11.266 3.074 1 79.44 114 SER B O 1
ATOM 1969 N N . PRO B 1 115 ? -8.484 9.555 2.453 1 64.19 115 PRO B N 1
ATOM 1970 C CA . PRO B 1 115 ? -8.727 10.133 1.129 1 64.19 115 PRO B CA 1
ATOM 1971 C C . PRO B 1 115 ? -9.406 11.5 1.197 1 64.19 115 PRO B C 1
ATOM 1973 O O . PRO B 1 115 ? -9.227 12.328 0.299 1 64.19 115 PRO B O 1
ATOM 1976 N N . SER B 1 116 ? -10.453 11.609 2.137 1 56.94 116 SER B N 1
ATOM 1977 C CA . SER B 1 116 ? -11.477 12.648 2.123 1 56.94 116 SER B CA 1
ATOM 1978 C C . SER B 1 116 ? -10.867 14.031 2.352 1 56.94 116 SER B C 1
ATOM 1980 O O . SER B 1 116 ? -11.586 15.016 2.516 1 56.94 116 SER B O 1
ATOM 1982 N N . LEU B 1 117 ? -9.672 14.125 2.547 1 53.44 117 LEU B N 1
ATOM 1983 C CA . LEU B 1 117 ? -9.383 15.539 2.711 1 53.44 117 LEU B CA 1
ATOM 1984 C C . LEU B 1 117 ? -9.852 16.344 1.498 1 53.44 117 LEU B C 1
ATOM 1986 O O . LEU B 1 117 ? -9.164 16.391 0.477 1 53.44 117 LEU B O 1
ATOM 1990 N N . THR B 1 118 ? -11.18 15.992 1.183 1 49.19 118 THR B N 1
ATOM 1991 C CA . THR B 1 118 ? -11.828 16.703 0.082 1 49.19 118 THR B CA 1
ATOM 1992 C C . THR B 1 118 ? -11.875 18.203 0.356 1 49.19 118 THR B C 1
ATOM 1994 O O . THR B 1 118 ? -11.984 18.625 1.509 1 49.19 118 THR B O 1
ATOM 1997 N N . PHE B 1 119 ? -11.438 18.953 -0.534 1 47.25 119 PHE B N 1
ATOM 1998 C CA . PHE B 1 119 ? -11.539 20.406 -0.67 1 47.25 119 PHE B CA 1
ATOM 1999 C C . PHE B 1 119 ? -12.977 20.875 -0.49 1 47.25 119 PHE B C 1
ATOM 2001 O O . PHE B 1 119 ? -13.883 20.391 -1.179 1 47.25 119 PHE B O 1
ATOM 2008 N N . SER B 1 120 ? -13.344 21.062 0.715 1 38.88 120 SER B N 1
ATOM 2009 C CA . SER B 1 120 ? -14.664 21.672 0.869 1 38.88 120 SER B CA 1
ATOM 2010 C C . SER B 1 120 ? -14.789 22.938 0.008 1 38.88 120 SER B C 1
ATOM 2012 O O . SER B 1 120 ? -14.086 23.922 0.224 1 38.88 120 SER B O 1
ATOM 2014 N N . LEU B 1 121 ? -15.039 22.797 -1.219 1 39.22 121 LEU B N 1
ATOM 2015 C CA . LEU B 1 121 ? -15.477 23.984 -1.937 1 39.22 121 LEU B CA 1
ATOM 2016 C C . LEU B 1 121 ? -16.625 24.672 -1.205 1 39.22 121 LEU B C 1
ATOM 2018 O O . LEU B 1 121 ? -17.75 24.141 -1.17 1 39.22 121 LEU B O 1
ATOM 2022 N N . ALA B 1 122 ? -16.375 25.25 -0.118 1 36.28 122 ALA B N 1
ATOM 2023 C CA . ALA B 1 122 ? -17.422 26.062 0.476 1 36.28 122 ALA B CA 1
ATOM 2024 C C . ALA B 1 122 ? -18.078 26.969 -0.569 1 36.28 122 ALA B C 1
ATOM 2026 O O . ALA B 1 122 ? -17.375 27.703 -1.276 1 36.28 122 ALA B O 1
ATOM 2027 N N . PRO B 1 123 ? -19.219 26.531 -1.099 1 39.88 123 PRO B N 1
ATOM 2028 C CA . PRO B 1 123 ? -19.891 27.531 -1.942 1 39.88 123 PRO B CA 1
ATOM 2029 C C . PRO B 1 123 ? -20.047 28.875 -1.249 1 39.88 123 PRO B C 1
ATOM 2031 O O . PRO B 1 123 ? -20.562 28.938 -0.127 1 39.88 123 PRO B O 1
ATOM 2034 N N . VAL B 1 124 ? -19.109 29.734 -1.35 1 38.34 124 VAL B N 1
ATOM 2035 C CA . VAL B 1 124 ? -19.344 31.109 -0.914 1 38.34 124 VAL B CA 1
ATOM 2036 C C . VAL B 1 124 ? -20.703 31.594 -1.426 1 38.34 124 VAL B C 1
ATOM 2038 O O . VAL B 1 124 ? -20.891 31.75 -2.633 1 38.34 124 VAL B O 1
ATOM 2041 N N . LEU B 1 125 ? -21.766 31 -0.916 1 39.03 125 LEU B N 1
ATOM 2042 C CA . LEU B 1 125 ? -23.062 31.625 -1.179 1 39.03 125 LEU B CA 1
ATOM 2043 C C . LEU B 1 125 ? -23.016 33.125 -0.841 1 39.03 125 LEU B C 1
ATOM 2045 O O . LEU B 1 125 ? -22.891 33.5 0.328 1 39.03 125 LEU B O 1
ATOM 2049 N N . ALA B 1 126 ? -22.375 33.875 -1.71 1 41.22 126 ALA B N 1
ATOM 2050 C CA . ALA B 1 126 ? -22.516 35.344 -1.668 1 41.22 126 ALA B CA 1
ATOM 2051 C C . ALA B 1 126 ? -23.969 35.75 -1.501 1 41.22 126 ALA B C 1
ATOM 2053 O O . ALA B 1 126 ? -24.797 35.469 -2.361 1 41.22 126 ALA B O 1
ATOM 2054 N N . LEU B 1 127 ? -24.422 35.688 -0.289 1 39.56 127 LEU B N 1
ATOM 2055 C CA . LEU B 1 127 ? -25.688 36.312 0.075 1 39.56 127 LEU B CA 1
ATOM 2056 C C . LEU B 1 127 ? -25.812 37.688 -0.567 1 39.56 127 LEU B C 1
ATOM 2058 O O . LEU B 1 127 ? -25.047 38.594 -0.268 1 39.56 127 LEU B O 1
ATOM 2062 N N . SER B 1 128 ? -26.125 37.719 -1.855 1 41.22 128 SER B N 1
ATOM 2063 C CA . SER B 1 128 ? -26.531 38.969 -2.498 1 41.22 128 SER B CA 1
ATOM 2064 C C . SER B 1 128 ? -27.641 39.656 -1.713 1 41.22 128 SER B C 1
ATOM 2066 O O . SER B 1 128 ? -28.734 39.094 -1.539 1 41.22 128 SER B O 1
ATOM 2068 N N . LEU B 1 129 ? -27.344 40.156 -0.535 1 43.16 129 LEU B N 1
ATOM 2069 C CA . LEU B 1 129 ? -28.297 41 0.161 1 43.16 129 LEU B CA 1
ATOM 2070 C C . LEU B 1 129 ? -28.844 42.062 -0.764 1 43.16 129 LEU B C 1
ATOM 2072 O O . LEU B 1 129 ? -28.078 42.875 -1.307 1 43.16 129 LEU B O 1
ATOM 2076 N N . PRO B 1 130 ? -29.984 41.781 -1.415 1 46.91 130 PRO B N 1
ATOM 2077 C CA . PRO B 1 130 ? -30.609 42.844 -2.203 1 46.91 130 PRO B CA 1
ATOM 2078 C C . PRO B 1 130 ? -30.781 44.156 -1.419 1 46.91 130 PRO B C 1
ATOM 2080 O O . PRO B 1 130 ? -31.297 44.125 -0.298 1 46.91 130 PRO B O 1
ATOM 2083 N N . LEU B 1 131 ? -29.75 45 -1.317 1 41.62 131 LEU B N 1
ATOM 2084 C CA . LEU B 1 131 ? -29.922 46.344 -0.799 1 41.62 131 LEU B CA 1
ATOM 2085 C C . LEU B 1 131 ? -31.141 47.031 -1.438 1 41.62 131 LEU B C 1
ATOM 2087 O O . LEU B 1 131 ? -31.094 47.406 -2.609 1 41.62 131 LEU B O 1
ATOM 2091 N N . PHE B 1 132 ? -32.312 46.344 -1.484 1 42.22 132 PHE B N 1
ATOM 2092 C CA . PHE B 1 132 ? -33.438 47.125 -1.956 1 42.22 132 PHE B CA 1
ATOM 2093 C C . PHE B 1 132 ? -33.625 48.344 -1.096 1 42.22 132 PHE B C 1
ATOM 2095 O O . PHE B 1 132 ? -34.062 48.25 0.057 1 42.22 132 PHE B O 1
ATOM 2102 N N . ALA B 1 133 ? -32.625 49.281 -1.023 1 42.56 133 ALA B N 1
ATOM 2103 C CA . ALA B 1 133 ? -32.906 50.594 -0.488 1 42.56 133 ALA B CA 1
ATOM 2104 C C . ALA B 1 133 ? -34.188 51.188 -1.054 1 42.56 133 ALA B C 1
ATOM 2106 O O . ALA B 1 133 ? -34.375 51.25 -2.271 1 42.56 133 ALA B O 1
ATOM 2107 N N . ARG B 1 134 ? -35.25 50.938 -0.284 1 43.22 134 ARG B N 1
ATOM 2108 C CA . ARG B 1 134 ? -36.562 51.594 -0.353 1 43.22 134 ARG B CA 1
ATOM 2109 C C . ARG B 1 134 ? -36.406 53.094 -0.597 1 43.22 134 ARG B C 1
ATOM 2111 O O . ARG B 1 134 ? -35.875 53.812 0.254 1 43.22 134 ARG B O 1
ATOM 2118 N N . PHE B 1 135 ? -36.156 53.406 -1.88 1 38.81 135 PHE B N 1
ATOM 2119 C CA . PHE B 1 135 ? -36.406 54.781 -2.27 1 38.81 135 PHE B CA 1
ATOM 2120 C C . PHE B 1 135 ? -37.812 55.219 -1.829 1 38.81 135 PHE B C 1
ATOM 2122 O O . PHE B 1 135 ? -38.781 55.062 -2.572 1 38.81 135 PHE B O 1
ATOM 2129 N N . LEU B 1 136 ? -38.188 54.812 -0.605 1 28.58 136 LEU B N 1
ATOM 2130 C CA . LEU B 1 136 ? -39.312 55.656 -0.256 1 28.58 136 LEU B CA 1
ATOM 2131 C C . LEU B 1 136 ? -38.844 57.094 0.02 1 28.58 136 LEU B C 1
ATOM 2133 O O . LEU B 1 136 ? -37.781 57.281 0.604 1 28.58 136 LEU B O 1
#

Foldseek 3Di:
DPPPPPPPVPPPCVVPPFAAKEFFDKCVVPVQQDPPHDLVDPVSCVVGIDTDDADPPFDHKWKKWKWKAFQVGDIMIGIDIDGDDDPPAQWDKADDPGIIMIMGIGHHHHVRNDPPVPRPPPPPPPPPPPCPVPPD/DPPPPPPPVPPPCVVPPFAAKEFFDKCVVPVQQDPPHDLVDPVSCVVGIDGDDADPPFDHKWKKWKWKAFQVGDIMIGIDIDGDDDPPDQWDKADDPGIIMIMGIGHHHHVRNDPPVPDPPPPPPPPPPPCPVPPD

Radius of gyration: 30.54 Å; Cα contacts (8 Å, |Δi|>4): 471; chains: 2; bounding box: 98×93×120 Å

Nearest P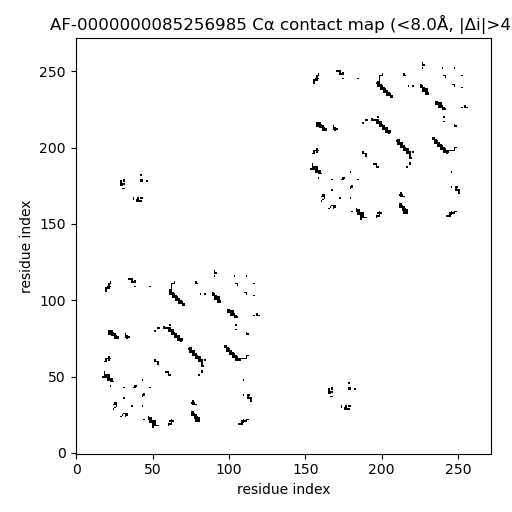DB structures (foldseek):
  6iom-assembly1_A  TM=5.524E-01  e=1.820E-03  Homo sapiens
  1ywh-assembly2_C  TM=6.630E-01  e=2.287E-02  Homo sapiens
  6ion-assembly1_A  TM=5.730E-01  e=3.630E-03  Homo sapiens
  1ywh-assembly3_I  TM=6.360E-01  e=3.230E-02  Homo sapiens
  6iom-assembly2_B  TM=5.727E-01  e=8.602E-03  Homo sapiens

pLDDT: mean 80.57, std 22.92, range [28.58, 98.69]